Protein AF-A0A9N8ET32-F1 (afdb_monomer_lite)

InterPro domains:
  IPR002048 EF-hand domain [PS50222] (176-199)

Radius of gyration: 25.6 Å; chains: 1; bounding box: 74×31×72 Å

Secondary structure (DSSP, 8-state):
--------HHHHHHHHHHHHHHHHHHHHHHHHHHHHHHH--HHHHHHHHHHHHHHHHHHHHHHHH-GGG-SHHHHHHHHHHHHHHHHHHHHHGGGG---TTSHHHHHHHHHHHH-GGGGSHHHHHHHHHHHHHHHHTT--HHHHHHHHHHHHHHHHHHHHHHHHHHHHHHHHHHTT-HHHHHHHHHHH-SS-SS-----

pLDDT: mean 86.05, std 13.1, range [40.78, 98.38]

Organism: NCBI:txid568900

Structure (mmCIF, N/CA/C/O backbone):
data_AF-A0A9N8ET32-F1
#
_entry.id   AF-A0A9N8ET32-F1
#
loop_
_atom_site.group_PDB
_atom_site.id
_atom_site.type_symbol
_atom_site.label_atom_id
_atom_site.label_alt_id
_atom_site.label_comp_id
_atom_site.label_asym_id
_atom_site.label_entity_id
_atom_site.label_seq_id
_atom_site.pdbx_PDB_ins_code
_atom_site.Cartn_x
_atom_site.Cartn_y
_atom_site.Cartn_z
_atom_site.occupancy
_atom_site.B_iso_or_equiv
_atom_site.auth_seq_id
_atom_site.auth_comp_id
_atom_site.auth_asym_id
_atom_site.auth_atom_id
_atom_site.pdbx_PDB_model_num
ATOM 1 N N . MET A 1 1 ? -54.075 4.769 42.486 1.00 40.78 1 MET A N 1
ATOM 2 C CA . MET A 1 1 ? -53.055 5.601 43.158 1.00 40.78 1 MET A CA 1
ATOM 3 C C . MET A 1 1 ? -51.689 5.101 42.716 1.00 40.78 1 MET A C 1
ATOM 5 O O . MET A 1 1 ? -51.340 3.986 43.070 1.00 40.78 1 MET A O 1
ATOM 9 N N . ARG A 1 2 ? -50.977 5.849 41.862 1.00 42.28 2 ARG A N 1
ATOM 10 C CA . ARG A 1 2 ? -49.568 5.567 41.543 1.00 42.28 2 ARG A CA 1
ATOM 11 C C . ARG A 1 2 ? -48.733 6.177 42.661 1.00 42.28 2 ARG A C 1
ATOM 13 O O . ARG A 1 2 ? -48.799 7.385 42.863 1.00 42.28 2 ARG A O 1
ATOM 20 N N . VAL A 1 3 ? -48.020 5.335 43.395 1.00 46.31 3 VAL A N 1
ATOM 21 C CA . VAL A 1 3 ? -47.009 5.766 44.358 1.00 46.31 3 VAL A CA 1
ATOM 22 C C . VAL A 1 3 ? -45.859 6.347 43.532 1.00 46.31 3 VAL A C 1
ATOM 24 O O . VAL A 1 3 ? -45.274 5.636 42.721 1.00 46.31 3 VAL A O 1
ATOM 27 N N . MET A 1 4 ? -45.623 7.658 43.638 1.00 46.41 4 MET A N 1
ATOM 28 C CA . MET A 1 4 ? -44.404 8.283 43.119 1.00 46.41 4 MET A CA 1
ATOM 29 C C . MET A 1 4 ? -43.265 7.851 44.034 1.00 46.41 4 MET A C 1
ATOM 31 O O . MET A 1 4 ? -43.160 8.319 45.165 1.00 46.41 4 MET A O 1
ATOM 35 N N . GLU A 1 5 ? -42.464 6.913 43.553 1.00 59.25 5 GLU A N 1
ATOM 36 C CA . GLU A 1 5 ? -41.228 6.491 44.193 1.00 59.25 5 GLU A CA 1
ATOM 37 C C . GLU A 1 5 ? -40.206 7.619 44.001 1.00 59.25 5 GLU A C 1
ATOM 39 O O . GLU A 1 5 ? -39.825 7.960 42.881 1.00 59.25 5 GLU A O 1
ATOM 44 N N . ILE A 1 6 ? -39.871 8.300 45.098 1.00 50.97 6 ILE A N 1
ATOM 45 C CA . ILE A 1 6 ? -38.897 9.391 45.114 1.00 50.97 6 ILE A CA 1
ATOM 46 C C . ILE A 1 6 ? -37.520 8.730 45.082 1.00 50.97 6 ILE A C 1
ATOM 48 O O . ILE A 1 6 ? -36.952 8.421 46.127 1.00 50.97 6 ILE A O 1
ATOM 52 N N . THR A 1 7 ? -37.006 8.479 43.880 1.00 56.06 7 THR A N 1
ATOM 53 C CA . THR A 1 7 ? -35.611 8.079 43.674 1.00 56.06 7 THR A CA 1
ATOM 54 C C . THR A 1 7 ? -34.704 9.153 44.257 1.00 56.06 7 THR A C 1
ATOM 56 O O . THR A 1 7 ? -34.866 10.347 43.973 1.00 56.06 7 THR A O 1
ATOM 59 N N . SER A 1 8 ? -33.780 8.741 45.117 1.00 55.12 8 SER A N 1
ATOM 60 C CA . SER A 1 8 ? -32.914 9.668 45.828 1.00 55.12 8 SER A CA 1
ATOM 61 C C . SER A 1 8 ? -31.965 10.367 44.836 1.00 55.12 8 SER A C 1
ATOM 63 O O . SER A 1 8 ? -31.463 9.739 43.903 1.00 55.12 8 SER A O 1
ATOM 65 N N . PRO A 1 9 ? -31.665 11.667 45.002 1.00 58.41 9 PRO A N 1
ATOM 66 C CA . PRO A 1 9 ? -30.796 12.406 44.077 1.00 58.41 9 PRO A CA 1
ATOM 67 C C . PRO A 1 9 ? -29.354 11.865 44.016 1.00 58.41 9 PRO A C 1
ATOM 69 O O . PRO A 1 9 ? -28.596 12.253 43.133 1.00 58.41 9 PRO A O 1
ATOM 72 N N . VAL A 1 10 ? -28.968 10.975 44.937 1.00 59.22 10 VAL A N 1
ATOM 73 C CA . VAL A 1 10 ? -27.644 10.341 44.981 1.00 59.22 10 VAL A CA 1
ATOM 74 C C . VAL A 1 10 ? -27.526 9.212 43.949 1.00 59.22 10 VAL A C 1
ATOM 76 O O . VAL A 1 10 ? -26.485 9.099 43.304 1.00 59.22 10 VAL A O 1
ATOM 79 N N . GLU A 1 11 ? -28.588 8.435 43.725 1.00 55.88 11 GLU A N 1
ATOM 80 C CA . GLU A 1 11 ? -28.601 7.349 42.727 1.00 55.88 11 GLU A CA 1
ATOM 81 C C . GLU A 1 11 ? -28.527 7.893 41.295 1.00 55.88 11 GLU A C 1
ATOM 83 O O . GLU A 1 11 ? -27.730 7.414 40.491 1.00 55.88 11 GLU A O 1
ATOM 88 N N . VAL A 1 12 ? -29.243 8.988 41.013 1.00 57.34 12 VAL A N 1
ATOM 89 C CA . VAL A 1 12 ? -29.240 9.641 39.689 1.00 57.34 12 VAL A CA 1
ATOM 90 C C . VAL A 1 12 ? -27.836 10.136 39.298 1.00 57.34 12 VAL A C 1
ATOM 92 O O . VAL A 1 12 ? -27.444 10.098 38.131 1.00 57.34 12 VAL A O 1
ATOM 95 N N . VAL A 1 13 ? -27.038 10.588 40.273 1.00 59.03 13 VAL A N 1
ATOM 96 C CA . VAL A 1 13 ? -25.663 11.062 40.033 1.00 59.03 13 VAL A CA 1
ATOM 97 C C . VAL A 1 13 ? -24.688 9.891 39.848 1.00 59.03 13 VAL A C 1
ATOM 99 O O . VAL A 1 13 ? -23.749 9.997 39.054 1.00 59.03 13 VAL A O 1
ATOM 102 N N . ALA A 1 14 ? -24.908 8.766 40.532 1.00 57.00 14 ALA A N 1
ATOM 103 C CA . ALA A 1 14 ? -24.079 7.571 40.394 1.00 57.00 14 ALA A CA 1
ATOM 104 C C . ALA A 1 14 ? -24.250 6.900 39.015 1.00 57.00 14 ALA A C 1
ATOM 106 O O . ALA A 1 14 ? -23.247 6.616 38.354 1.00 57.00 14 ALA A O 1
ATOM 107 N N . GLU A 1 15 ? -25.485 6.747 38.524 1.00 53.38 15 GLU A N 1
ATOM 108 C CA . GLU A 1 15 ? -25.769 6.207 37.180 1.00 53.38 15 GLU A CA 1
ATOM 109 C C . GLU A 1 15 ? -25.207 7.094 36.052 1.00 53.38 15 GLU A C 1
ATOM 111 O O . GLU A 1 15 ? -24.633 6.605 35.070 1.00 53.38 15 GLU A O 1
ATOM 116 N N . SER A 1 16 ? -25.287 8.420 36.209 1.00 55.19 16 SER A N 1
ATOM 117 C CA . SER A 1 16 ? -24.681 9.399 35.291 1.00 55.19 16 SER A CA 1
ATOM 118 C C . SER A 1 16 ? -23.152 9.237 35.181 1.00 55.19 16 SER A C 1
ATOM 120 O O . SER A 1 16 ? -22.558 9.354 34.103 1.00 55.19 16 SER A O 1
ATOM 122 N N . ASN A 1 17 ? -22.479 8.937 36.293 1.00 56.00 17 ASN A N 1
ATOM 123 C CA . ASN A 1 17 ? -21.022 8.783 36.317 1.00 56.00 17 ASN A CA 1
ATOM 124 C C . ASN A 1 17 ? -20.559 7.414 35.783 1.00 56.00 17 ASN A C 1
ATOM 126 O O . ASN A 1 17 ? -19.534 7.332 35.103 1.00 56.00 17 ASN A O 1
ATOM 130 N N . ALA A 1 18 ? -21.316 6.343 36.031 1.00 57.03 18 ALA A N 1
ATOM 131 C CA . ALA A 1 18 ? -20.997 5.009 35.518 1.00 57.03 18 ALA A CA 1
ATOM 132 C C . ALA A 1 18 ? -21.178 4.911 33.992 1.00 57.03 18 ALA A C 1
ATOM 134 O O . ALA A 1 18 ? -20.312 4.390 33.283 1.00 57.03 18 ALA A O 1
ATOM 135 N N . SER A 1 19 ? -22.264 5.484 33.467 1.00 60.25 19 SER A N 1
ATOM 136 C CA . SER A 1 19 ? -22.523 5.533 32.026 1.00 60.25 19 SER A CA 1
ATOM 137 C C . SER A 1 19 ? -21.443 6.333 31.285 1.00 60.25 19 SER A C 1
ATOM 139 O O . SER A 1 19 ? -20.866 5.837 30.315 1.00 60.25 19 SER A O 1
ATOM 141 N N . SER A 1 20 ? -21.078 7.523 31.773 1.00 66.06 20 SER A N 1
ATOM 142 C CA . SER A 1 20 ? -20.025 8.354 31.160 1.00 66.06 20 SER A CA 1
ATOM 143 C C . SER A 1 20 ? -18.637 7.687 31.136 1.00 66.06 20 SER A C 1
ATOM 145 O O . SER A 1 20 ? -17.910 7.823 30.148 1.00 66.06 20 SER A O 1
ATOM 147 N N . SER A 1 21 ? -18.298 6.900 32.163 1.00 70.75 21 SER A N 1
ATOM 148 C CA . SER A 1 21 ? -17.090 6.061 32.222 1.00 70.75 21 SER A CA 1
ATOM 149 C C . SER A 1 21 ? -17.060 4.993 31.115 1.00 70.75 21 SER A C 1
ATOM 151 O O . SER A 1 21 ? -16.092 4.913 30.348 1.00 70.75 21 SER A O 1
ATOM 153 N N . LEU A 1 22 ? -18.144 4.220 30.962 1.00 67.69 22 LEU A N 1
ATOM 154 C CA . LEU A 1 22 ? -18.250 3.178 29.935 1.00 67.69 22 LEU A CA 1
ATOM 155 C C . LEU A 1 22 ? -18.193 3.769 28.522 1.00 67.69 22 LEU A C 1
ATOM 157 O O . LEU A 1 22 ? -17.437 3.275 27.680 1.00 67.69 22 LEU A O 1
ATOM 161 N N . TYR A 1 23 ? -18.902 4.875 28.270 1.00 71.06 23 TYR A N 1
ATOM 162 C CA . TYR A 1 23 ? -18.817 5.594 26.994 1.00 71.06 23 TYR A CA 1
ATOM 163 C C . TYR A 1 23 ? -17.382 6.032 26.667 1.00 71.06 23 TYR A C 1
ATOM 165 O O . TYR A 1 23 ? -16.968 5.963 25.507 1.00 71.06 23 TYR A O 1
ATOM 173 N N . GLY A 1 24 ? -16.596 6.437 27.670 1.00 75.75 24 GLY A N 1
ATOM 174 C CA . GLY A 1 24 ? -15.182 6.777 27.508 1.00 75.75 24 GLY A CA 1
ATOM 175 C C . GLY A 1 24 ? -14.327 5.592 27.045 1.00 75.75 24 GLY A C 1
ATOM 176 O O . GLY A 1 24 ? -13.589 5.708 26.060 1.00 75.75 24 GLY A O 1
ATOM 177 N N . VAL A 1 25 ? -14.462 4.435 27.702 1.00 77.19 25 VAL A N 1
ATOM 178 C CA . VAL A 1 25 ? -13.705 3.212 27.370 1.00 77.19 25 VAL A CA 1
ATOM 179 C C . VAL A 1 25 ? -14.074 2.692 25.976 1.00 77.19 25 VAL A C 1
ATOM 181 O O . VAL A 1 25 ? -13.187 2.423 25.158 1.00 77.19 25 VAL A O 1
ATOM 184 N N . PHE A 1 26 ? -15.370 2.625 25.651 1.00 75.88 26 PHE A N 1
ATOM 185 C CA . PHE A 1 26 ? -15.835 2.194 24.329 1.00 75.88 26 PHE A CA 1
ATOM 186 C C . PHE A 1 26 ? -15.381 3.139 23.212 1.00 75.88 26 PHE A C 1
ATOM 188 O O . PHE A 1 26 ? -14.907 2.671 22.172 1.00 75.88 26 PHE A O 1
ATOM 195 N N . ASN A 1 27 ? -15.437 4.457 23.430 1.00 78.19 27 ASN A N 1
ATOM 196 C CA . ASN A 1 27 ? -14.919 5.434 22.471 1.00 78.19 27 ASN A CA 1
ATOM 197 C C . ASN A 1 27 ? -13.410 5.282 22.248 1.00 78.19 27 ASN A C 1
ATOM 199 O O . ASN A 1 27 ? -12.950 5.382 21.107 1.00 78.19 27 ASN A O 1
ATOM 203 N N . GLY A 1 28 ? -12.643 4.971 23.296 1.00 81.94 28 GLY A N 1
ATOM 204 C CA . GLY A 1 28 ? -11.216 4.669 23.182 1.00 81.94 28 GLY A CA 1
ATOM 205 C C . GLY A 1 28 ? -10.947 3.465 22.275 1.00 81.94 28 GLY A C 1
ATOM 206 O O . GLY A 1 28 ? -10.151 3.551 21.333 1.00 81.94 28 GLY A O 1
ATOM 207 N N . HIS A 1 29 ? -11.662 2.358 22.493 1.00 81.12 29 HIS A N 1
ATOM 208 C CA . HIS A 1 29 ? -11.541 1.170 21.647 1.00 81.12 29 HIS A CA 1
ATOM 209 C C . HIS A 1 29 ? -11.981 1.441 20.204 1.00 81.12 29 HIS A C 1
ATOM 211 O O . HIS A 1 29 ? -11.251 1.092 19.276 1.00 81.12 29 HIS A O 1
ATOM 217 N N . LEU A 1 30 ? -13.114 2.114 19.985 1.00 80.38 30 LEU A N 1
ATOM 218 C CA . LEU A 1 30 ? -13.594 2.485 18.647 1.00 80.38 30 LEU A CA 1
ATOM 219 C C . LEU A 1 30 ? -12.573 3.321 17.877 1.00 80.38 30 LEU A C 1
ATOM 221 O O . LEU A 1 30 ? -12.336 3.063 16.694 1.00 80.38 30 LEU A O 1
ATOM 225 N N . MET A 1 31 ? -11.947 4.295 18.540 1.00 83.94 31 MET A N 1
ATOM 226 C CA . MET A 1 31 ? -10.901 5.112 17.929 1.00 83.94 31 MET A CA 1
ATOM 227 C C . MET A 1 31 ? -9.679 4.274 17.560 1.00 83.94 31 MET A C 1
ATOM 229 O O . MET A 1 31 ? -9.145 4.457 16.467 1.00 83.94 31 MET A O 1
ATOM 233 N N . LYS A 1 32 ? -9.283 3.307 18.398 1.00 84.81 32 LYS A N 1
ATOM 234 C CA . LYS A 1 32 ? -8.198 2.366 18.081 1.00 84.81 32 LYS A CA 1
ATOM 235 C C . LYS A 1 32 ? -8.520 1.516 16.848 1.00 84.81 32 LYS A C 1
ATOM 237 O O . LYS A 1 32 ? -7.718 1.486 15.920 1.00 84.81 32 LYS A O 1
ATOM 242 N N . TRP A 1 33 ? -9.691 0.879 16.793 1.00 82.62 33 TRP A N 1
ATOM 243 C CA . TRP A 1 33 ? -10.092 0.040 15.652 1.00 82.62 33 TRP A CA 1
ATOM 244 C C . TRP A 1 33 ? -10.239 0.848 14.362 1.00 82.62 33 TRP A C 1
ATOM 246 O O . TRP A 1 33 ? -9.827 0.403 13.290 1.00 82.62 33 TRP A O 1
ATOM 256 N N . ARG A 1 34 ? -10.786 2.065 14.457 1.00 87.31 34 ARG A N 1
ATOM 257 C CA . ARG A 1 34 ? -10.864 2.997 13.330 1.00 87.31 34 ARG A CA 1
ATOM 258 C C . ARG A 1 34 ? -9.475 3.382 12.837 1.00 87.31 34 ARG A C 1
ATOM 260 O O . ARG A 1 34 ? -9.223 3.345 11.636 1.00 87.31 34 ARG A O 1
ATOM 267 N N . PHE A 1 35 ? -8.582 3.742 13.755 1.00 86.94 35 PHE A N 1
ATOM 268 C CA . PHE A 1 35 ? -7.200 4.075 13.437 1.00 86.94 35 PHE A CA 1
ATOM 269 C C . PHE A 1 35 ? -6.489 2.892 12.774 1.00 86.94 35 PHE A C 1
ATOM 271 O O . PHE A 1 35 ? -5.826 3.066 11.759 1.00 86.94 35 PHE A O 1
ATOM 278 N N . GLU A 1 36 ? -6.686 1.678 13.279 1.00 85.56 36 GLU A N 1
ATOM 279 C CA . GLU A 1 36 ? -6.086 0.464 12.729 1.00 85.56 36 GLU A CA 1
ATOM 280 C C . GLU A 1 36 ? -6.638 0.107 11.337 1.00 85.56 36 GLU A C 1
ATOM 282 O O . GLU A 1 36 ? -5.873 -0.278 10.455 1.00 85.56 36 GLU A O 1
ATOM 287 N N . ALA A 1 37 ? -7.933 0.315 11.085 1.00 87.94 37 ALA A N 1
ATOM 288 C CA . ALA A 1 37 ? -8.540 0.110 9.767 1.00 87.94 37 ALA A CA 1
ATOM 289 C C . ALA A 1 37 ? -8.129 1.178 8.728 1.00 87.94 37 ALA A C 1
ATOM 291 O O . ALA A 1 37 ? -8.015 0.886 7.531 1.00 87.94 37 ALA A O 1
ATOM 292 N N . GLU A 1 38 ? -7.922 2.424 9.162 1.00 90.38 38 GLU A N 1
ATOM 293 C CA . GLU A 1 38 ? -7.520 3.535 8.292 1.00 90.38 38 GLU A CA 1
ATOM 294 C C . GLU A 1 38 ? -6.006 3.533 8.039 1.00 90.38 38 GLU A C 1
ATOM 296 O O . GLU A 1 38 ? -5.549 3.515 6.893 1.00 90.38 38 GLU A O 1
ATOM 301 N N . GLU A 1 39 ? -5.198 3.506 9.096 1.00 87.25 39 GLU A N 1
ATOM 302 C CA . GLU A 1 39 ? -3.746 3.628 9.001 1.00 87.25 39 GLU A CA 1
ATOM 303 C C . GLU A 1 39 ? -3.030 2.301 8.814 1.00 87.25 39 GLU A C 1
ATOM 305 O O . GLU A 1 39 ? -2.063 2.261 8.050 1.00 87.25 39 GLU A O 1
ATOM 310 N N . GLY A 1 40 ? -3.518 1.228 9.431 1.00 88.94 40 GLY A N 1
ATOM 311 C CA . GLY A 1 40 ? -2.845 -0.066 9.444 1.00 88.94 40 GLY A CA 1
ATOM 312 C C . GLY A 1 40 ? -1.632 -0.092 10.364 1.00 88.94 40 GLY A C 1
ATOM 313 O O . GLY A 1 40 ? -0.997 0.929 10.646 1.00 88.94 40 GLY A O 1
ATOM 314 N N . GLY A 1 41 ? -1.296 -1.295 10.823 1.00 91.12 41 GLY A N 1
ATOM 315 C CA . GLY A 1 41 ? -0.122 -1.516 11.656 1.00 91.12 41 GLY A CA 1
ATOM 316 C C . GLY A 1 41 ? 1.196 -1.238 10.914 1.00 91.12 41 GLY A C 1
ATOM 317 O O . GLY A 1 41 ? 1.264 -1.348 9.683 1.00 91.12 41 GLY A O 1
ATOM 318 N N . PRO A 1 42 ? 2.281 -0.929 11.646 1.00 91.38 42 PRO A N 1
ATOM 319 C CA . PRO A 1 42 ? 3.608 -0.713 11.062 1.00 91.38 42 PRO A CA 1
ATOM 320 C C . PRO A 1 42 ? 4.111 -1.928 10.265 1.00 91.38 42 PRO A C 1
ATOM 322 O O . PRO A 1 42 ? 4.820 -1.751 9.278 1.00 91.38 42 PRO A O 1
ATOM 325 N N . PHE A 1 43 ? 3.669 -3.137 10.629 1.00 92.62 43 PHE A N 1
ATOM 326 C CA . PHE A 1 43 ? 3.994 -4.394 9.948 1.00 92.62 43 PHE A CA 1
ATOM 327 C C . PHE A 1 43 ? 3.585 -4.447 8.475 1.00 92.62 43 PHE A C 1
ATOM 329 O O . PHE A 1 43 ? 4.213 -5.162 7.710 1.00 92.62 43 PHE A O 1
ATOM 336 N N . ILE A 1 44 ? 2.561 -3.702 8.059 1.00 94.00 44 ILE A N 1
ATOM 337 C CA . ILE A 1 44 ? 2.157 -3.635 6.645 1.00 94.00 44 ILE A CA 1
ATOM 338 C C . ILE A 1 44 ? 2.864 -2.462 5.961 1.00 94.00 44 ILE A C 1
ATOM 340 O O . ILE A 1 44 ? 3.355 -2.569 4.840 1.00 94.00 44 ILE A O 1
ATOM 344 N N . ARG A 1 45 ? 2.942 -1.330 6.663 1.00 93.88 45 ARG A N 1
ATOM 345 C CA . ARG A 1 45 ? 3.390 -0.050 6.107 1.00 93.88 45 ARG A CA 1
ATOM 346 C C . ARG A 1 45 ? 4.885 -0.010 5.817 1.00 93.88 45 ARG A C 1
ATOM 348 O O . ARG A 1 45 ? 5.288 0.488 4.771 1.00 93.88 45 ARG A O 1
ATOM 355 N N . VAL A 1 46 ? 5.704 -0.519 6.739 1.00 95.25 46 VAL A N 1
ATOM 356 C CA . VAL A 1 46 ? 7.165 -0.508 6.592 1.00 95.25 46 VAL A CA 1
ATOM 357 C C . VAL A 1 46 ? 7.589 -1.390 5.408 1.00 95.25 46 VAL A C 1
ATOM 359 O O . VAL A 1 46 ? 8.269 -0.875 4.518 1.00 95.25 46 VAL A O 1
ATOM 362 N N . PRO A 1 47 ? 7.124 -2.652 5.288 1.00 97.00 47 PRO A N 1
ATOM 363 C CA . PRO A 1 47 ? 7.373 -3.459 4.094 1.00 97.00 47 PRO A CA 1
ATOM 364 C C . PRO A 1 47 ? 6.832 -2.833 2.809 1.00 97.00 47 PRO A C 1
ATOM 366 O O . PRO A 1 47 ? 7.538 -2.835 1.807 1.00 97.00 47 PRO A O 1
ATOM 369 N N . ALA A 1 48 ? 5.629 -2.247 2.825 1.00 97.00 48 ALA A N 1
ATOM 370 C CA . ALA A 1 48 ? 5.061 -1.599 1.641 1.00 97.00 48 ALA A CA 1
ATOM 371 C C . ALA A 1 48 ? 5.920 -0.422 1.155 1.00 97.00 48 ALA A C 1
ATOM 373 O O . ALA A 1 48 ? 6.112 -0.244 -0.046 1.00 97.00 48 ALA A O 1
ATOM 374 N N . PHE A 1 49 ? 6.486 0.361 2.076 1.00 96.69 49 PHE A N 1
ATOM 375 C CA . PHE A 1 49 ? 7.396 1.446 1.726 1.00 96.69 49 PHE A CA 1
ATOM 376 C C . PHE A 1 49 ? 8.700 0.940 1.104 1.00 96.69 49 PHE A C 1
ATOM 378 O O . PHE A 1 49 ? 9.143 1.473 0.082 1.00 96.69 49 PHE A O 1
ATOM 385 N N . PHE A 1 50 ? 9.314 -0.089 1.694 1.00 97.38 50 PHE A N 1
ATOM 386 C CA . PHE A 1 50 ? 10.520 -0.694 1.128 1.00 97.38 50 PHE A CA 1
ATOM 387 C C . PHE A 1 50 ? 10.239 -1.351 -0.224 1.00 97.38 50 PHE A C 1
ATOM 389 O O . PHE A 1 50 ? 11.024 -1.168 -1.149 1.00 97.38 50 PHE A O 1
ATOM 396 N N . GLY A 1 51 ? 9.095 -2.020 -0.376 1.00 97.56 51 GLY A N 1
ATOM 397 C CA . GLY A 1 51 ? 8.649 -2.593 -1.645 1.00 97.56 51 GLY A CA 1
ATOM 398 C C . GLY A 1 51 ? 8.470 -1.529 -2.725 1.00 97.56 51 GLY A C 1
ATOM 399 O O . GLY A 1 51 ? 9.017 -1.660 -3.814 1.00 97.56 51 GLY A O 1
ATOM 400 N N . ALA A 1 52 ? 7.801 -0.419 -2.408 1.00 97.81 52 ALA A N 1
ATOM 401 C CA . ALA A 1 52 ? 7.644 0.695 -3.341 1.00 97.81 52 ALA A CA 1
ATOM 402 C C . ALA A 1 52 ? 8.987 1.356 -3.702 1.00 97.81 52 ALA A C 1
ATOM 404 O O . ALA A 1 52 ? 9.215 1.706 -4.858 1.00 97.81 52 ALA A O 1
ATOM 405 N N . THR A 1 53 ? 9.903 1.485 -2.737 1.00 97.56 53 THR A N 1
ATOM 406 C CA . THR A 1 53 ? 11.258 2.006 -2.983 1.00 97.56 53 THR A CA 1
ATOM 407 C C . THR A 1 53 ? 12.053 1.067 -3.892 1.00 97.56 53 THR A C 1
ATOM 409 O O . THR A 1 53 ? 12.670 1.529 -4.848 1.00 97.56 53 THR A O 1
ATOM 412 N N . ALA A 1 54 ? 11.986 -0.246 -3.651 1.00 97.88 54 ALA A N 1
ATOM 413 C CA . ALA A 1 54 ? 12.609 -1.263 -4.495 1.00 97.88 54 ALA A CA 1
ATOM 414 C C . ALA A 1 54 ? 12.028 -1.269 -5.918 1.00 97.88 54 ALA A C 1
ATOM 416 O O . ALA A 1 54 ? 12.763 -1.434 -6.889 1.00 97.88 54 ALA A O 1
ATOM 417 N N . LEU A 1 55 ? 10.722 -1.040 -6.075 1.00 97.75 55 LEU A N 1
ATOM 418 C CA . LEU A 1 55 ? 10.107 -0.897 -7.394 1.00 97.75 55 LEU A CA 1
ATOM 419 C C . LEU A 1 55 ? 10.638 0.325 -8.142 1.00 97.75 55 LEU A C 1
ATOM 421 O O . LEU A 1 55 ? 10.987 0.199 -9.312 1.00 97.75 55 LEU A O 1
ATOM 425 N N . VAL A 1 56 ? 10.763 1.480 -7.480 1.00 98.12 56 VAL A N 1
ATOM 426 C CA . VAL A 1 56 ? 11.350 2.688 -8.088 1.00 98.12 56 VAL A CA 1
ATOM 427 C C . VAL A 1 56 ? 12.794 2.436 -8.524 1.00 98.12 56 VAL A C 1
ATOM 429 O O . VAL A 1 56 ? 13.159 2.773 -9.650 1.00 98.12 56 VAL A O 1
ATOM 432 N N . THR A 1 57 ? 13.624 1.828 -7.673 1.00 97.56 57 THR A N 1
ATOM 433 C CA . THR A 1 57 ? 15.037 1.587 -8.006 1.00 97.56 57 THR A CA 1
ATOM 434 C C . THR A 1 57 ? 15.197 0.565 -9.128 1.00 97.56 57 THR A C 1
ATOM 436 O O . THR A 1 57 ? 15.964 0.808 -10.057 1.00 97.56 57 THR A O 1
ATOM 439 N N . THR A 1 58 ? 14.446 -0.538 -9.096 1.00 96.69 58 THR A N 1
ATOM 440 C CA . THR A 1 58 ? 14.498 -1.574 -10.141 1.00 96.69 58 THR A CA 1
ATOM 441 C C . THR A 1 58 ? 13.940 -1.087 -11.475 1.00 96.69 58 THR A C 1
ATOM 443 O O . THR A 1 58 ? 14.548 -1.367 -12.502 1.00 96.69 58 THR A O 1
ATOM 446 N N . THR A 1 59 ? 12.852 -0.305 -11.496 1.00 96.19 59 THR A N 1
ATOM 447 C CA . THR A 1 59 ? 12.358 0.307 -12.749 1.00 96.19 59 THR A CA 1
ATOM 448 C C . THR A 1 59 ? 13.317 1.352 -13.305 1.00 96.19 59 THR A C 1
ATOM 450 O O . THR A 1 59 ? 13.530 1.394 -14.513 1.00 96.19 59 THR A O 1
ATOM 453 N N . THR A 1 60 ? 13.950 2.155 -12.447 1.00 96.31 60 THR A N 1
ATOM 454 C CA . THR A 1 60 ? 14.982 3.111 -12.885 1.00 96.31 60 THR A CA 1
ATOM 455 C C . THR A 1 60 ? 16.182 2.382 -13.486 1.00 96.31 60 THR A C 1
ATOM 457 O O . THR A 1 60 ? 16.660 2.755 -14.553 1.00 96.31 60 THR A O 1
ATOM 460 N N . TYR A 1 61 ? 16.644 1.317 -12.826 1.00 95.12 61 TYR A N 1
ATOM 461 C CA . TYR A 1 61 ? 17.737 0.489 -13.327 1.00 95.12 61 TYR A CA 1
ATOM 462 C C . TYR A 1 61 ? 17.395 -0.129 -14.688 1.00 95.12 61 TYR A C 1
ATOM 464 O O . TYR A 1 61 ? 18.183 -0.021 -15.622 1.00 95.12 61 TYR A O 1
ATOM 472 N N . ALA A 1 62 ? 16.202 -0.714 -14.808 1.00 93.56 62 ALA A N 1
ATOM 473 C CA . ALA A 1 62 ? 15.716 -1.333 -16.033 1.00 93.56 62 ALA A CA 1
ATOM 474 C C . ALA A 1 62 ? 15.704 -0.340 -17.209 1.00 93.56 62 ALA A C 1
ATOM 476 O O . ALA A 1 62 ? 16.265 -0.637 -18.258 1.00 93.56 62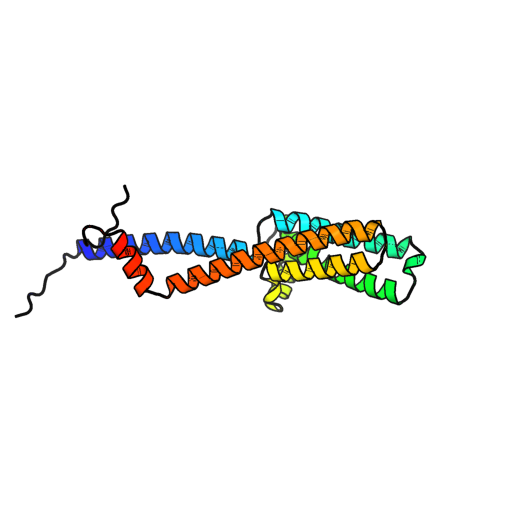 ALA A O 1
ATOM 477 N N . LEU A 1 63 ? 15.167 0.869 -17.003 1.00 93.94 63 LEU A N 1
ATOM 478 C CA . LEU A 1 63 ? 15.105 1.911 -18.035 1.00 93.94 63 LEU A CA 1
ATOM 479 C C . LEU A 1 63 ? 16.485 2.401 -18.504 1.00 93.94 63 LEU A C 1
ATOM 481 O O . LEU A 1 63 ? 16.652 2.718 -19.682 1.00 93.94 63 LEU A O 1
ATOM 485 N N . ILE A 1 64 ? 17.461 2.497 -17.594 1.00 95.75 64 ILE A N 1
ATOM 486 C CA . ILE A 1 64 ? 18.790 3.050 -17.901 1.00 95.75 64 ILE A CA 1
ATOM 487 C C . ILE A 1 64 ? 19.715 1.992 -18.507 1.00 95.75 64 ILE A C 1
ATOM 489 O O . ILE A 1 64 ? 20.440 2.288 -19.454 1.00 95.75 64 ILE A O 1
ATOM 493 N N . PHE A 1 65 ? 19.730 0.785 -17.939 1.00 94.25 65 PHE A N 1
ATOM 494 C CA . PHE A 1 65 ? 20.786 -0.194 -18.197 1.00 94.25 65 PHE A CA 1
ATOM 495 C C . PHE A 1 65 ? 20.348 -1.390 -19.040 1.00 94.25 65 PHE A C 1
ATOM 497 O O . PHE A 1 65 ? 21.217 -2.056 -19.598 1.00 94.25 65 PHE A O 1
ATOM 504 N N . ASP A 1 66 ? 19.048 -1.682 -19.149 1.00 92.44 66 ASP A N 1
ATOM 505 C CA . ASP A 1 66 ? 18.577 -2.844 -19.902 1.00 92.44 66 ASP A CA 1
ATOM 506 C C . ASP A 1 66 ? 18.016 -2.436 -21.275 1.00 92.44 66 ASP A C 1
ATOM 508 O O . ASP A 1 66 ? 16.896 -1.916 -21.355 1.00 92.44 66 ASP A O 1
ATOM 512 N N . PRO A 1 67 ? 18.737 -2.701 -22.380 1.00 92.31 67 PRO A N 1
ATOM 513 C CA . PRO A 1 67 ? 18.282 -2.342 -23.721 1.00 92.31 67 PRO A CA 1
ATOM 514 C C . PRO A 1 67 ? 17.000 -3.081 -24.135 1.00 92.31 67 PRO A C 1
ATOM 516 O O . PRO A 1 67 ? 16.261 -2.586 -24.985 1.00 92.31 67 PRO A O 1
ATOM 519 N N . ASN A 1 68 ? 16.672 -4.225 -23.519 1.00 88.06 68 ASN A N 1
ATOM 520 C CA . ASN A 1 68 ? 15.440 -4.961 -23.824 1.00 88.06 68 ASN A CA 1
ATOM 521 C C . ASN A 1 68 ? 14.180 -4.211 -23.366 1.00 88.06 68 ASN A C 1
ATOM 523 O O . ASN A 1 68 ? 13.072 -4.499 -23.823 1.00 88.06 68 ASN A O 1
ATOM 527 N N . THR A 1 69 ? 14.328 -3.223 -22.481 1.00 90.31 69 THR A N 1
ATOM 528 C CA . THR A 1 69 ? 13.208 -2.406 -21.999 1.00 90.31 69 THR A CA 1
ATOM 529 C C . THR A 1 69 ? 12.835 -1.263 -22.928 1.00 90.31 69 THR A C 1
ATOM 531 O O . THR A 1 69 ? 11.803 -0.630 -22.719 1.00 90.31 69 THR A O 1
ATOM 534 N N . TRP A 1 70 ? 13.607 -1.024 -23.989 1.00 92.75 70 TRP A N 1
ATOM 535 C CA . TRP A 1 70 ? 13.413 0.103 -24.904 1.00 92.75 70 TRP A CA 1
ATOM 536 C C . TRP A 1 70 ? 12.331 -0.154 -25.962 1.00 92.75 70 TRP A C 1
ATOM 538 O O . TRP A 1 70 ? 12.306 0.463 -27.026 1.00 92.75 70 TRP A O 1
ATOM 548 N N . THR A 1 71 ? 11.395 -1.054 -25.670 1.00 95.50 71 THR A N 1
ATOM 549 C CA . THR A 1 71 ? 10.159 -1.175 -26.442 1.00 95.50 71 THR A CA 1
ATOM 550 C C . THR A 1 71 ? 9.139 -0.159 -25.930 1.00 95.50 71 THR A C 1
ATOM 552 O O . THR A 1 71 ? 9.074 0.134 -24.735 1.00 95.50 71 THR A O 1
ATOM 555 N N . ILE A 1 72 ? 8.299 0.369 -26.825 1.00 95.62 72 ILE A N 1
ATOM 556 C CA . ILE A 1 72 ? 7.278 1.373 -26.473 1.00 95.62 72 ILE A CA 1
ATOM 557 C C . ILE A 1 72 ? 6.387 0.871 -25.325 1.00 95.62 72 ILE A C 1
ATOM 559 O O . ILE A 1 72 ? 6.108 1.611 -24.383 1.00 95.62 72 ILE A O 1
ATOM 563 N N . LEU A 1 73 ? 5.980 -0.401 -25.373 1.00 94.56 73 LEU A N 1
ATOM 564 C CA . LEU A 1 73 ? 5.135 -1.016 -24.351 1.00 94.56 73 LEU A CA 1
ATOM 565 C C . LEU A 1 73 ? 5.839 -1.092 -22.987 1.00 94.56 73 LEU A C 1
ATOM 567 O O . LEU A 1 73 ? 5.254 -0.690 -21.980 1.00 94.56 73 LEU A O 1
ATOM 571 N N . SER A 1 74 ? 7.094 -1.546 -22.946 1.00 93.69 74 SER A N 1
ATOM 572 C CA . SER A 1 74 ? 7.875 -1.633 -21.705 1.00 93.69 74 SER A CA 1
ATOM 573 C C . SER A 1 74 ? 8.143 -0.259 -21.089 1.00 93.69 74 SER A C 1
ATOM 575 O O . SER A 1 74 ? 8.072 -0.119 -19.866 1.00 93.69 74 SER A O 1
ATOM 577 N N . ILE A 1 75 ? 8.377 0.771 -21.910 1.00 95.12 75 ILE A N 1
ATOM 578 C CA . ILE A 1 75 ? 8.541 2.156 -21.444 1.00 95.12 75 ILE A CA 1
ATOM 579 C C . ILE A 1 75 ? 7.245 2.657 -20.801 1.00 95.12 75 ILE A C 1
ATOM 581 O O . ILE A 1 75 ? 7.270 3.166 -19.681 1.00 95.12 75 ILE A O 1
ATOM 585 N N . VAL A 1 76 ? 6.100 2.476 -21.470 1.00 96.50 76 VAL A N 1
ATOM 586 C CA . VAL A 1 76 ? 4.792 2.894 -20.942 1.00 96.50 76 VAL A CA 1
ATOM 587 C C . VAL A 1 76 ? 4.489 2.187 -19.619 1.00 96.50 76 VAL A C 1
ATOM 589 O O . VAL A 1 76 ? 4.146 2.848 -18.638 1.00 96.50 76 VAL A O 1
ATOM 592 N N . LEU A 1 77 ? 4.675 0.865 -19.554 1.00 95.69 77 LEU A N 1
ATOM 593 C CA . LEU A 1 77 ? 4.498 0.095 -18.319 1.00 95.69 77 LEU A CA 1
ATOM 594 C C . LEU A 1 77 ? 5.421 0.588 -17.200 1.00 95.69 77 LEU 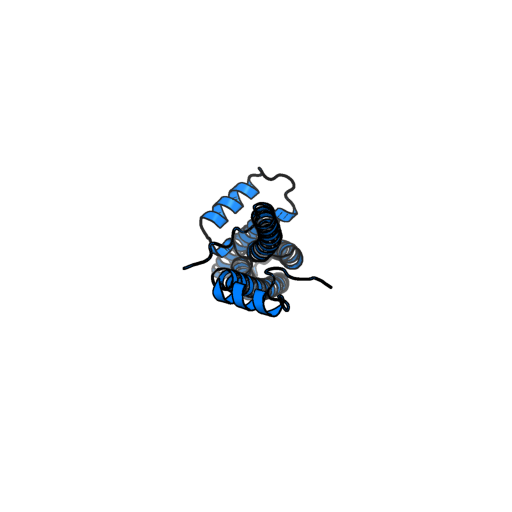A C 1
ATOM 596 O O . LEU A 1 77 ? 4.964 0.789 -16.075 1.00 95.69 77 LEU A O 1
ATOM 600 N N . SER A 1 78 ? 6.694 0.843 -17.507 1.00 95.69 78 SER A N 1
ATOM 601 C CA . SER A 1 78 ? 7.670 1.338 -16.533 1.00 95.69 78 SER A CA 1
ATOM 602 C C . SER A 1 78 ? 7.281 2.707 -15.979 1.00 95.69 78 SER A C 1
ATOM 604 O O . SER A 1 78 ? 7.372 2.911 -14.771 1.00 95.69 78 SER A O 1
ATOM 606 N N . LEU A 1 79 ? 6.769 3.620 -16.812 1.00 96.00 79 LEU A N 1
ATOM 607 C CA . LEU A 1 79 ? 6.267 4.921 -16.357 1.00 96.00 79 LEU A CA 1
ATOM 608 C C . LEU A 1 79 ? 5.057 4.781 -15.423 1.00 96.00 79 LEU A C 1
ATOM 610 O O . LEU A 1 79 ? 4.990 5.471 -14.403 1.00 96.00 79 LEU A O 1
ATOM 614 N N . PHE A 1 80 ? 4.127 3.865 -15.717 1.00 97.12 80 PHE A N 1
ATOM 615 C CA . PHE A 1 80 ? 3.000 3.579 -14.823 1.00 97.12 80 PHE A CA 1
ATOM 616 C C . PHE A 1 80 ? 3.461 2.994 -13.486 1.00 97.12 80 PHE A C 1
ATOM 618 O O . PHE A 1 80 ? 3.028 3.468 -12.433 1.00 97.12 80 PHE A O 1
ATOM 625 N N . ILE A 1 81 ? 4.363 2.008 -13.505 1.00 97.31 81 ILE A N 1
ATOM 626 C CA . ILE A 1 81 ? 4.919 1.412 -12.282 1.00 97.31 81 ILE A CA 1
ATOM 627 C C . ILE A 1 81 ? 5.647 2.478 -11.464 1.00 97.31 81 ILE A C 1
ATOM 629 O O . ILE A 1 81 ? 5.452 2.551 -10.251 1.00 97.31 81 ILE A O 1
ATOM 633 N N . TYR A 1 82 ? 6.431 3.337 -12.114 1.00 96.75 82 TYR A N 1
ATOM 634 C CA . TYR A 1 82 ? 7.153 4.427 -11.469 1.00 96.75 82 TYR A CA 1
ATOM 635 C C . TYR A 1 82 ? 6.193 5.410 -10.784 1.00 96.75 82 TYR A C 1
ATOM 637 O O . TYR A 1 82 ? 6.333 5.688 -9.591 1.00 96.75 82 TYR A O 1
ATOM 645 N N . ALA A 1 83 ? 5.156 5.869 -11.493 1.00 97.19 83 ALA A N 1
ATOM 646 C CA . ALA A 1 83 ? 4.147 6.779 -10.952 1.00 97.19 83 ALA A CA 1
ATOM 647 C C . ALA A 1 83 ? 3.376 6.172 -9.764 1.00 97.19 83 ALA A C 1
ATOM 649 O O . ALA A 1 83 ? 3.206 6.828 -8.733 1.00 97.19 83 ALA A O 1
ATOM 650 N N . ILE A 1 84 ? 2.941 4.910 -9.873 1.00 97.44 84 ILE A N 1
ATOM 651 C CA . ILE A 1 84 ? 2.220 4.220 -8.792 1.00 97.44 84 ILE A CA 1
ATOM 652 C C . ILE A 1 84 ? 3.150 3.965 -7.598 1.00 97.44 84 ILE A C 1
ATOM 654 O O . ILE A 1 84 ? 2.734 4.131 -6.451 1.00 97.44 84 ILE A O 1
ATOM 658 N N . SER A 1 85 ? 4.416 3.620 -7.830 1.00 97.31 85 SER A N 1
ATOM 659 C CA . SER A 1 85 ? 5.385 3.376 -6.755 1.00 97.31 85 SER A CA 1
ATOM 660 C C . SER A 1 85 ? 5.726 4.661 -6.002 1.00 97.31 85 SER A C 1
ATOM 662 O O . SER A 1 85 ? 5.732 4.660 -4.771 1.00 97.31 85 SER A O 1
ATOM 664 N N . LEU A 1 86 ? 5.892 5.790 -6.702 1.00 96.31 86 LEU A N 1
ATOM 665 C CA . LEU A 1 86 ? 6.022 7.105 -6.064 1.00 96.31 86 LEU A CA 1
ATOM 666 C C . LEU A 1 86 ? 4.789 7.461 -5.230 1.00 96.31 86 LEU A C 1
ATOM 668 O O . LEU A 1 86 ? 4.925 7.939 -4.102 1.00 96.31 86 LEU A O 1
ATOM 672 N N . LEU A 1 87 ? 3.587 7.185 -5.742 1.00 95.50 87 LEU A N 1
ATOM 673 C CA . LEU A 1 87 ? 2.355 7.373 -4.981 1.00 95.50 87 LEU A CA 1
ATOM 674 C C . LEU A 1 87 ? 2.359 6.518 -3.702 1.00 95.50 87 LEU A C 1
ATOM 676 O O . LEU A 1 87 ? 2.022 7.023 -2.632 1.00 95.50 87 LEU A O 1
ATOM 680 N N . CYS A 1 88 ? 2.792 5.258 -3.780 1.00 95.88 88 CYS A N 1
ATOM 681 C CA . CYS A 1 88 ? 2.906 4.372 -2.618 1.00 95.88 88 CYS A CA 1
ATOM 682 C C . CYS A 1 88 ? 3.920 4.897 -1.589 1.00 95.88 88 CYS A C 1
ATOM 684 O O . CYS A 1 88 ? 3.618 4.918 -0.397 1.00 95.88 88 CYS A O 1
ATOM 686 N N . ILE A 1 89 ? 5.077 5.401 -2.033 1.00 95.88 89 ILE A N 1
ATOM 687 C CA . ILE A 1 89 ? 6.086 6.034 -1.164 1.00 95.88 89 ILE A CA 1
ATOM 688 C C . ILE A 1 89 ? 5.494 7.251 -0.442 1.00 95.88 89 ILE A C 1
ATOM 690 O O . ILE A 1 89 ? 5.681 7.402 0.767 1.00 95.88 89 ILE A O 1
ATOM 694 N N . VAL A 1 90 ? 4.751 8.109 -1.149 1.00 93.69 90 VAL A N 1
ATOM 695 C CA . VAL A 1 90 ? 4.084 9.283 -0.557 1.00 93.69 90 VAL A CA 1
ATOM 696 C C . VAL A 1 90 ? 3.018 8.866 0.458 1.00 93.69 90 VAL A C 1
ATOM 698 O O . VAL A 1 90 ? 2.916 9.471 1.529 1.00 93.69 90 VAL A O 1
ATOM 701 N N . LEU A 1 91 ? 2.231 7.833 0.147 1.00 93.25 91 LEU A N 1
ATOM 702 C CA . LEU A 1 91 ? 1.195 7.329 1.043 1.00 93.25 91 LEU A CA 1
ATOM 703 C C . LEU A 1 91 ? 1.801 6.697 2.303 1.00 93.25 91 LEU A C 1
ATOM 705 O O . LEU A 1 91 ? 1.328 6.998 3.400 1.00 93.25 91 LEU A O 1
ATOM 709 N N . GLU A 1 92 ? 2.870 5.904 2.195 1.00 93.75 92 GLU A N 1
ATOM 710 C CA . GLU A 1 92 ? 3.441 5.181 3.341 1.00 93.75 92 GLU A CA 1
ATOM 711 C C . GLU A 1 92 ? 4.495 5.945 4.136 1.00 93.75 92 GLU A C 1
ATOM 713 O O . GLU A 1 92 ? 4.628 5.712 5.341 1.00 93.75 92 GLU A O 1
ATOM 718 N N . GLY A 1 93 ? 5.169 6.921 3.524 1.00 86.94 93 GLY A N 1
ATOM 719 C CA . GLY A 1 93 ? 6.333 7.629 4.070 1.00 86.94 93 GLY A CA 1
ATOM 720 C C . GLY A 1 93 ? 6.125 8.409 5.374 1.00 86.94 93 GLY A C 1
ATOM 721 O O . GLY A 1 93 ? 7.075 8.997 5.883 1.00 86.94 93 GLY A O 1
ATOM 722 N N . ARG A 1 94 ? 4.924 8.400 5.966 1.00 82.00 94 ARG A N 1
ATOM 723 C CA . ARG A 1 94 ? 4.649 9.033 7.266 1.00 82.00 94 ARG A CA 1
ATOM 724 C C . ARG A 1 94 ? 5.514 8.472 8.399 1.00 82.00 94 ARG A C 1
ATOM 726 O O . ARG A 1 94 ? 5.797 9.221 9.323 1.00 82.00 94 ARG A O 1
ATOM 733 N N . PHE A 1 95 ? 5.947 7.209 8.343 1.00 77.69 95 PHE A N 1
ATOM 734 C CA . PHE A 1 95 ? 6.820 6.658 9.395 1.00 77.69 95 PHE A CA 1
ATOM 735 C C . PHE A 1 95 ? 8.173 7.388 9.493 1.00 77.69 95 PHE A C 1
ATOM 737 O O . PHE A 1 95 ? 8.778 7.387 10.555 1.00 77.69 95 PHE A O 1
ATOM 744 N N . MET A 1 96 ? 8.609 8.054 8.415 1.00 76.44 96 MET A N 1
ATOM 745 C CA . MET A 1 96 ? 9.835 8.861 8.379 1.00 76.44 96 MET A CA 1
ATOM 746 C C . MET A 1 96 ? 9.598 10.345 8.693 1.00 76.44 96 MET A C 1
ATOM 748 O O . MET A 1 96 ? 10.548 11.123 8.738 1.00 76.44 96 MET A O 1
ATOM 752 N N . CYS A 1 97 ? 8.347 10.788 8.847 1.00 71.50 97 CYS A N 1
ATOM 753 C CA . CYS A 1 97 ? 8.037 12.199 9.061 1.00 71.50 97 CYS A CA 1
ATOM 754 C C . CYS A 1 97 ? 7.838 12.486 10.551 1.00 71.50 97 CYS A C 1
ATOM 756 O O . CYS A 1 97 ? 6.787 12.185 11.109 1.00 71.50 97 CYS A O 1
ATOM 758 N N . THR A 1 98 ? 8.822 13.141 11.162 1.00 74.12 98 THR A N 1
ATOM 759 C CA . THR A 1 98 ? 8.714 13.737 12.504 1.00 74.12 98 THR A CA 1
ATOM 760 C C . THR A 1 98 ? 7.894 15.031 12.505 1.00 74.12 98 THR A C 1
ATOM 762 O O . THR A 1 98 ? 7.256 15.348 13.503 1.00 74.12 98 THR A O 1
ATOM 765 N N . ASN A 1 99 ? 7.849 15.753 11.376 1.00 80.00 99 ASN A N 1
ATOM 766 C CA . ASN A 1 99 ? 7.176 17.049 11.267 1.00 80.00 99 ASN A CA 1
ATOM 767 C C . ASN A 1 99 ? 5.759 16.932 10.663 1.00 80.00 99 ASN A C 1
ATOM 769 O O . ASN A 1 99 ? 5.631 16.597 9.479 1.00 80.00 99 ASN A O 1
ATOM 773 N N . PRO A 1 100 ? 4.692 17.275 11.414 1.00 73.88 100 PRO A N 1
ATOM 774 C CA . PRO A 1 100 ? 3.305 17.168 10.945 1.00 73.88 100 PRO A CA 1
ATOM 775 C C . PRO A 1 100 ? 2.913 18.213 9.884 1.00 73.88 100 PRO A C 1
ATOM 777 O O . PRO A 1 100 ? 1.927 18.017 9.180 1.00 73.88 100 PRO A O 1
ATOM 780 N N . LEU A 1 101 ? 3.691 19.291 9.729 1.00 80.88 101 LEU A N 1
ATOM 781 C CA . LEU A 1 101 ? 3.440 20.400 8.790 1.00 80.88 101 LEU A CA 1
ATOM 782 C C . LEU A 1 101 ? 4.219 20.281 7.465 1.00 80.88 101 LEU A C 1
ATOM 784 O O . LEU A 1 101 ? 4.276 21.220 6.677 1.00 80.88 101 LEU A O 1
ATOM 788 N N . GLY A 1 102 ? 4.861 19.140 7.202 1.00 84.00 102 GLY A N 1
ATOM 789 C CA . GLY A 1 102 ? 5.636 18.957 5.975 1.00 84.00 102 GLY A CA 1
ATOM 790 C C . GLY A 1 102 ? 4.766 18.915 4.710 1.00 84.00 102 GLY A C 1
ATOM 791 O O . GLY A 1 102 ? 3.638 18.422 4.727 1.00 84.00 102 GLY A O 1
ATOM 792 N N . ILE A 1 103 ? 5.335 19.321 3.567 1.00 85.19 103 ILE A N 1
ATOM 793 C CA . ILE A 1 103 ? 4.707 19.247 2.227 1.00 85.19 103 ILE A CA 1
ATOM 794 C C . ILE A 1 103 ? 4.118 17.852 1.946 1.00 85.19 103 ILE A C 1
ATOM 796 O O . ILE A 1 103 ? 3.051 17.720 1.351 1.00 85.19 103 ILE A O 1
ATOM 800 N N . ARG A 1 104 ? 4.774 16.791 2.433 1.00 79.69 104 ARG A N 1
ATOM 801 C CA . ARG A 1 104 ? 4.298 15.403 2.306 1.00 79.69 104 ARG A CA 1
ATOM 802 C C . ARG A 1 104 ? 2.975 15.155 3.032 1.00 79.69 104 ARG A C 1
ATOM 804 O O . ARG A 1 104 ? 2.111 14.472 2.486 1.00 79.69 104 ARG A O 1
ATOM 811 N N . ALA A 1 105 ? 2.800 15.711 4.232 1.00 84.06 105 ALA A N 1
ATOM 812 C CA . ALA A 1 105 ? 1.554 15.592 4.986 1.00 84.06 105 ALA A CA 1
ATOM 813 C C . ALA A 1 105 ? 0.406 16.291 4.243 1.00 84.06 105 ALA A C 1
ATOM 815 O O . ALA A 1 105 ? -0.680 15.723 4.117 1.00 84.06 105 ALA A O 1
ATOM 816 N N . HIS A 1 106 ? 0.677 17.461 3.656 1.00 87.38 106 HIS A N 1
ATOM 817 C CA . HIS A 1 106 ? -0.272 18.165 2.793 1.00 87.38 106 HIS A CA 1
ATOM 818 C C . HIS A 1 106 ? -0.631 17.363 1.539 1.00 87.38 106 HIS A C 1
ATOM 820 O O . HIS A 1 106 ? -1.814 17.208 1.240 1.00 87.38 106 HIS A O 1
ATOM 826 N N . LEU A 1 107 ? 0.359 16.799 0.840 1.00 88.25 10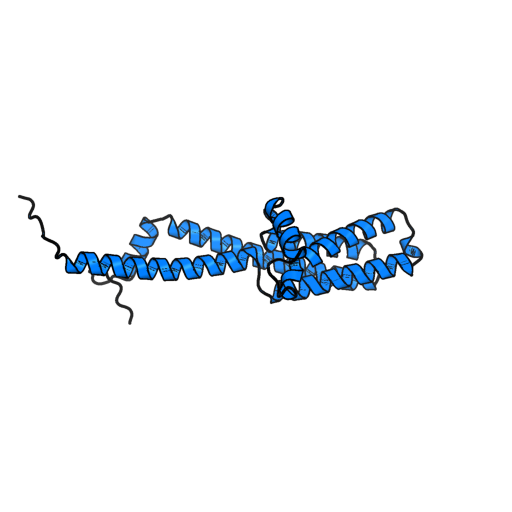7 LEU A N 1
ATOM 827 C CA . LEU A 1 107 ? 0.128 16.005 -0.368 1.00 88.25 107 LEU A CA 1
ATOM 828 C C . LEU A 1 107 ? -0.697 14.748 -0.067 1.00 88.25 107 LEU A C 1
ATOM 830 O O . LEU A 1 107 ? -1.669 14.460 -0.766 1.00 88.25 107 LEU A O 1
ATOM 834 N N . ARG A 1 108 ? -0.366 14.032 1.014 1.00 86.56 108 ARG A N 1
ATOM 835 C CA . ARG A 1 108 ? -1.153 12.884 1.474 1.00 86.56 108 ARG A CA 1
ATOM 836 C C . ARG A 1 108 ? -2.577 13.300 1.826 1.00 86.56 108 ARG A C 1
ATOM 838 O O . ARG A 1 108 ? -3.507 12.635 1.391 1.00 86.56 108 ARG A O 1
ATOM 845 N N . SER A 1 109 ? -2.747 14.382 2.586 1.00 87.75 109 SER A N 1
ATOM 846 C CA . SER A 1 109 ? -4.068 14.899 2.964 1.00 87.75 109 SER A CA 1
ATOM 847 C C . SER A 1 109 ? -4.907 15.263 1.734 1.00 87.75 109 SER A C 1
ATOM 849 O O . SER A 1 109 ? -6.077 14.896 1.646 1.00 87.75 109 SER A O 1
ATOM 851 N N . ALA A 1 110 ? -4.303 15.899 0.726 1.00 90.88 110 ALA A N 1
ATOM 852 C CA . ALA A 1 110 ? -4.968 16.200 -0.538 1.00 90.88 110 ALA A CA 1
ATOM 853 C C . ALA A 1 110 ? -5.393 14.921 -1.286 1.00 90.88 110 ALA A C 1
ATOM 855 O O . ALA A 1 110 ? -6.535 14.819 -1.744 1.00 90.88 110 ALA A O 1
ATOM 856 N N . LEU A 1 111 ? -4.507 13.921 -1.357 1.00 89.88 111 LEU A N 1
ATOM 857 C CA . LEU A 1 111 ? -4.777 12.633 -2.001 1.00 89.88 111 LEU A CA 1
ATOM 858 C C . LEU A 1 111 ? -5.892 11.850 -1.301 1.00 89.88 111 LEU A C 1
ATOM 860 O O . LEU A 1 111 ? -6.810 11.368 -1.966 1.00 89.88 111 LEU A O 1
ATOM 864 N N . THR A 1 112 ? -5.848 11.739 0.027 1.00 88.75 112 THR A N 1
ATOM 865 C CA . THR A 1 112 ? -6.856 10.998 0.802 1.00 88.75 112 THR A CA 1
ATOM 866 C C . THR A 1 112 ? -8.195 11.728 0.860 1.00 88.75 112 THR A C 1
ATOM 868 O O . THR A 1 112 ? -9.239 11.080 0.927 1.00 88.75 112 THR A O 1
ATOM 871 N N . ARG A 1 113 ? -8.200 13.066 0.787 1.00 89.44 113 ARG A N 1
ATOM 872 C CA . ARG A 1 113 ? -9.434 13.859 0.710 1.00 89.44 113 ARG A CA 1
ATOM 873 C C . ARG A 1 113 ? -10.139 13.684 -0.632 1.00 89.44 113 ARG A C 1
ATOM 875 O O . ARG A 1 113 ? -11.363 13.570 -0.649 1.00 89.44 113 ARG A O 1
ATOM 882 N N . ARG A 1 114 ? -9.383 13.639 -1.737 1.00 92.62 114 ARG A N 1
ATOM 883 C CA . ARG A 1 114 ? -9.938 13.406 -3.080 1.00 92.62 114 ARG A CA 1
ATOM 884 C C . ARG A 1 114 ? -10.403 11.961 -3.254 1.00 92.62 114 ARG A C 1
ATOM 886 O O . ARG A 1 114 ? -11.498 11.733 -3.753 1.00 92.62 114 ARG A O 1
ATOM 893 N N . ASN A 1 115 ? -9.604 10.999 -2.795 1.00 91.50 115 ASN A N 1
ATOM 894 C CA . ASN A 1 115 ? -9.877 9.574 -2.943 1.00 91.50 115 ASN A CA 1
ATOM 895 C C . ASN A 1 115 ? -10.075 8.921 -1.575 1.00 91.50 115 ASN A C 1
ATOM 897 O O . ASN A 1 115 ? -9.121 8.471 -0.936 1.00 91.50 115 ASN A O 1
ATOM 901 N N . ARG A 1 116 ? -11.341 8.797 -1.155 1.00 90.81 116 ARG A N 1
ATOM 902 C CA . ARG A 1 116 ? -11.708 8.149 0.119 1.00 90.81 116 ARG A CA 1
ATOM 903 C C . ARG A 1 116 ? -11.215 6.700 0.215 1.00 90.81 116 ARG A C 1
ATOM 905 O O . ARG A 1 116 ? -11.004 6.212 1.317 1.00 90.81 116 ARG A O 1
ATOM 912 N N . VAL A 1 117 ? -10.989 6.032 -0.918 1.00 91.56 117 VAL A N 1
ATOM 913 C CA . VAL A 1 117 ? -10.467 4.656 -0.984 1.00 91.56 117 VAL A CA 1
ATOM 914 C C . VAL A 1 117 ? -9.055 4.560 -0.392 1.00 91.56 117 VAL A C 1
ATOM 916 O O . VAL A 1 117 ? -8.786 3.660 0.397 1.00 91.56 117 VAL A O 1
ATOM 919 N N . PHE A 1 118 ? -8.173 5.527 -0.674 1.00 92.06 118 PHE A N 1
ATOM 920 C CA . PHE A 1 118 ? -6.788 5.529 -0.171 1.00 92.06 118 PHE A CA 1
ATOM 921 C C . PHE A 1 118 ? -6.673 5.854 1.314 1.00 92.06 118 PHE A C 1
ATOM 923 O O . PHE A 1 118 ? -5.601 5.708 1.901 1.00 92.06 118 PHE A O 1
ATOM 930 N N . ARG A 1 119 ? -7.774 6.287 1.934 1.00 92.06 119 ARG A N 1
ATOM 931 C CA . ARG A 1 119 ? -7.842 6.447 3.382 1.00 92.06 119 ARG A CA 1
ATOM 932 C C . ARG A 1 119 ? -7.760 5.106 4.105 1.00 92.06 119 ARG A C 1
ATOM 934 O O . ARG A 1 119 ? -7.261 5.079 5.219 1.00 92.06 119 ARG A O 1
ATOM 941 N N . PHE A 1 120 ? -8.239 4.023 3.495 1.00 93.69 120 PHE A N 1
ATOM 942 C CA . PHE A 1 120 ? -8.259 2.704 4.117 1.00 93.69 120 PHE A CA 1
ATOM 943 C C . PHE A 1 120 ? -7.059 1.857 3.688 1.00 93.69 120 PHE A C 1
ATOM 945 O O . PHE A 1 120 ? -6.587 1.948 2.553 1.00 93.69 120 PHE A O 1
ATOM 952 N N . VAL A 1 121 ? -6.583 0.993 4.590 1.00 94.81 121 VAL A N 1
ATOM 953 C CA . VAL A 1 121 ? -5.451 0.084 4.327 1.00 94.81 121 VAL A CA 1
ATOM 954 C C . VAL A 1 121 ? -5.731 -0.830 3.137 1.00 94.81 121 VAL A C 1
ATOM 956 O O . VAL A 1 121 ? -4.881 -0.962 2.263 1.00 94.81 121 VAL A O 1
ATOM 959 N N . TRP A 1 122 ? -6.936 -1.401 3.052 1.00 95.62 122 TRP A N 1
ATOM 960 C CA . TRP A 1 122 ? -7.297 -2.311 1.960 1.00 95.62 122 TRP A CA 1
ATOM 961 C C . TRP A 1 122 ? -7.264 -1.615 0.590 1.00 95.62 122 TRP A C 1
ATOM 963 O O . TRP A 1 122 ? -6.806 -2.196 -0.389 1.00 95.62 122 TRP A O 1
ATOM 973 N N . GLY A 1 123 ? -7.674 -0.344 0.527 1.00 95.00 123 GLY A N 1
ATOM 974 C CA . GLY A 1 123 ? -7.630 0.452 -0.698 1.00 95.00 123 GLY A CA 1
ATOM 975 C C . GLY A 1 123 ? -6.201 0.725 -1.171 1.00 95.00 123 GLY A C 1
ATOM 976 O O . GLY A 1 123 ? -5.920 0.680 -2.366 1.00 95.00 123 GLY A O 1
ATOM 977 N N . ARG A 1 124 ? -5.275 0.950 -0.231 1.00 95.62 124 ARG A N 1
ATOM 978 C CA . ARG A 1 124 ? -3.835 1.051 -0.522 1.00 95.62 124 ARG A CA 1
ATOM 979 C C . ARG A 1 124 ? -3.237 -0.303 -0.911 1.00 95.62 124 ARG A C 1
ATOM 981 O O . ARG A 1 124 ? -2.446 -0.361 -1.842 1.00 95.62 124 ARG A O 1
ATOM 988 N N . GLY A 1 125 ? -3.688 -1.391 -0.288 1.00 97.00 125 GLY A N 1
ATOM 989 C CA . GLY A 1 125 ? -3.304 -2.755 -0.655 1.00 97.00 125 GLY A CA 1
ATOM 990 C C . GLY A 1 125 ? -3.584 -3.085 -2.124 1.00 97.00 125 GLY A C 1
ATOM 991 O O . GLY A 1 125 ? -2.727 -3.657 -2.790 1.00 97.00 125 GLY A O 1
ATOM 992 N N . ILE A 1 126 ? -4.722 -2.637 -2.671 1.00 97.38 126 ILE A N 1
ATOM 993 C CA . ILE A 1 126 ? -5.036 -2.786 -4.105 1.00 97.38 126 ILE A CA 1
ATOM 994 C C . ILE A 1 126 ? -3.992 -2.081 -4.981 1.00 97.38 126 ILE A C 1
ATOM 996 O O . ILE A 1 126 ? -3.541 -2.659 -5.968 1.00 97.38 126 ILE A O 1
ATOM 1000 N N . LEU A 1 127 ? -3.559 -0.867 -4.613 1.00 96.94 127 LEU A N 1
ATOM 1001 C CA . LEU A 1 127 ? -2.489 -0.173 -5.342 1.00 96.94 127 LEU A CA 1
ATOM 1002 C C . LEU A 1 127 ? -1.189 -0.982 -5.348 1.00 96.94 127 LEU A C 1
ATOM 1004 O O . LEU A 1 127 ? -0.522 -1.037 -6.378 1.00 96.94 127 LEU A O 1
ATOM 1008 N N . TYR A 1 128 ? -0.840 -1.623 -4.231 1.00 97.94 128 TYR A N 1
ATOM 1009 C CA . TYR A 1 128 ? 0.376 -2.434 -4.135 1.00 97.94 128 TYR A CA 1
ATOM 1010 C C . TYR A 1 128 ? 0.295 -3.683 -5.017 1.00 97.94 128 TYR A C 1
ATOM 1012 O O . TYR A 1 128 ? 1.270 -4.016 -5.684 1.00 97.94 128 TYR A O 1
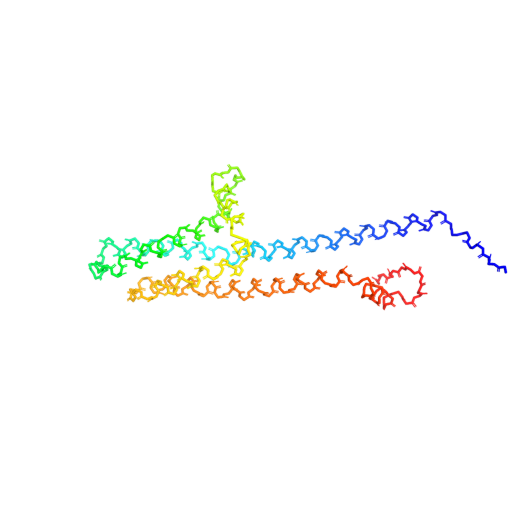ATOM 1020 N N . ILE A 1 129 ? -0.870 -4.341 -5.066 1.00 98.25 129 ILE A N 1
ATOM 1021 C CA . ILE A 1 129 ? -1.107 -5.494 -5.947 1.00 98.25 129 ILE A CA 1
ATOM 1022 C C . ILE A 1 129 ? -0.983 -5.075 -7.413 1.00 98.25 129 ILE A C 1
ATOM 1024 O O . ILE A 1 129 ? -0.330 -5.770 -8.183 1.00 98.25 129 ILE A O 1
ATOM 1028 N N . ILE A 1 130 ? -1.559 -3.932 -7.798 1.00 97.94 130 ILE A N 1
ATOM 1029 C CA . ILE A 1 130 ? -1.456 -3.414 -9.169 1.00 97.94 130 ILE A CA 1
ATOM 1030 C C . ILE A 1 130 ? 0.001 -3.081 -9.504 1.00 97.94 130 ILE A C 1
ATOM 1032 O O . ILE A 1 130 ? 0.497 -3.511 -10.542 1.00 97.94 130 ILE A O 1
ATOM 1036 N N . ALA A 1 131 ? 0.707 -2.365 -8.624 1.00 97.62 131 ALA A N 1
ATOM 1037 C CA . ALA A 1 131 ? 2.116 -2.025 -8.822 1.00 97.62 131 ALA A CA 1
ATOM 1038 C C . ALA A 1 131 ? 2.993 -3.279 -8.963 1.00 97.62 131 ALA A C 1
ATOM 1040 O O . ALA A 1 131 ? 3.791 -3.380 -9.894 1.00 97.62 131 ALA A O 1
ATOM 1041 N N . GLY A 1 132 ? 2.810 -4.248 -8.063 1.00 97.69 132 GLY A N 1
ATOM 1042 C CA . GLY A 1 132 ? 3.548 -5.504 -8.070 1.00 97.69 132 GLY A CA 1
ATOM 1043 C C . GLY A 1 132 ? 3.227 -6.370 -9.285 1.00 97.69 132 GLY A C 1
ATOM 1044 O O . GLY A 1 132 ? 4.139 -6.847 -9.952 1.00 97.69 132 GLY A O 1
ATOM 1045 N N . GLY A 1 133 ? 1.946 -6.508 -9.632 1.00 97.81 133 GLY A N 1
ATOM 1046 C CA . GLY A 1 133 ? 1.491 -7.274 -10.792 1.00 97.81 133 GLY A CA 1
ATOM 1047 C C . GLY A 1 133 ? 1.986 -6.697 -12.117 1.00 97.81 133 GLY A C 1
ATOM 1048 O O . GLY A 1 133 ? 2.491 -7.443 -12.954 1.00 97.81 133 GLY A O 1
ATOM 1049 N N . LEU A 1 134 ? 1.924 -5.370 -12.284 1.00 96.94 134 LEU A N 1
ATOM 1050 C CA . LEU A 1 134 ? 2.506 -4.694 -13.448 1.00 96.94 134 LEU A CA 1
ATOM 1051 C C . LEU A 1 134 ? 4.024 -4.894 -13.515 1.00 96.94 134 LEU A C 1
ATOM 1053 O O . LEU A 1 134 ? 4.563 -5.114 -14.595 1.00 96.94 134 LEU A O 1
ATOM 1057 N N . SER A 1 135 ? 4.715 -4.862 -12.374 1.00 96.88 135 SER A N 1
ATOM 1058 C CA . SER A 1 135 ? 6.160 -5.093 -12.330 1.00 96.88 135 SER A CA 1
ATOM 1059 C C . SER A 1 135 ? 6.541 -6.530 -12.699 1.00 96.88 135 SER A C 1
ATOM 1061 O O . SER A 1 135 ? 7.497 -6.728 -13.448 1.00 96.88 135 SER A O 1
ATOM 1063 N N . CYS A 1 136 ? 5.756 -7.526 -12.280 1.00 96.69 136 CYS A N 1
ATOM 1064 C CA . CYS A 1 136 ? 5.934 -8.912 -12.714 1.00 96.69 136 CYS A CA 1
ATOM 1065 C C . CYS A 1 136 ? 5.719 -9.089 -14.227 1.00 96.69 136 CYS A C 1
ATOM 1067 O O . CYS A 1 136 ? 6.383 -9.922 -14.842 1.00 96.69 136 CYS A O 1
ATOM 1069 N N . ALA A 1 137 ? 4.841 -8.289 -14.844 1.00 94.81 137 ALA A N 1
ATOM 1070 C CA . ALA A 1 137 ? 4.566 -8.354 -16.280 1.00 94.81 137 ALA A CA 1
ATOM 1071 C C . ALA A 1 137 ? 5.738 -7.886 -17.166 1.00 94.81 137 ALA A C 1
ATOM 1073 O O . ALA A 1 137 ? 5.749 -8.198 -18.353 1.00 94.81 137 ALA A O 1
ATOM 1074 N N . LEU A 1 138 ? 6.737 -7.181 -16.614 1.00 91.38 138 LEU A N 1
ATOM 1075 C CA . LEU A 1 138 ? 7.955 -6.801 -17.344 1.00 91.38 138 LEU A CA 1
ATOM 1076 C C . LEU A 1 138 ? 8.924 -7.979 -17.567 1.00 91.38 138 LEU A C 1
ATOM 1078 O O . LEU A 1 138 ? 9.822 -7.860 -18.392 1.00 91.38 138 LEU A O 1
ATOM 1082 N N . ILE A 1 139 ? 8.763 -9.102 -16.849 1.00 91.12 139 ILE A N 1
ATOM 1083 C CA . ILE A 1 139 ? 9.576 -10.337 -16.977 1.00 91.12 139 ILE A CA 1
ATOM 1084 C C . ILE A 1 139 ? 11.089 -10.107 -16.729 1.00 91.12 139 ILE A C 1
ATOM 1086 O O . ILE A 1 139 ? 11.938 -10.942 -17.027 1.00 91.12 139 ILE A O 1
ATOM 1090 N N . LEU A 1 140 ? 11.463 -8.998 -16.093 1.00 89.44 140 LEU A N 1
ATOM 1091 C CA . LEU A 1 140 ? 12.837 -8.757 -15.651 1.00 89.44 140 LEU A CA 1
ATOM 1092 C C . LEU A 1 140 ? 13.048 -9.358 -14.269 1.00 89.44 140 LEU A C 1
ATOM 1094 O O . LEU A 1 140 ? 12.317 -9.017 -13.343 1.00 89.44 140 LEU A O 1
ATOM 1098 N N . ILE A 1 141 ? 14.078 -10.192 -14.104 1.00 91.88 141 ILE A N 1
ATOM 1099 C CA . ILE A 1 141 ? 14.397 -10.863 -12.831 1.00 91.88 141 ILE A CA 1
ATOM 1100 C C . ILE A 1 141 ? 14.374 -9.900 -11.622 1.00 91.88 141 ILE A C 1
ATOM 1102 O O . ILE A 1 141 ? 13.656 -10.195 -10.662 1.00 91.88 141 ILE A O 1
ATOM 1106 N N . PRO A 1 142 ? 15.076 -8.743 -11.626 1.00 91.38 142 PRO A N 1
ATOM 1107 C CA . PRO A 1 142 ? 15.064 -7.844 -10.468 1.00 91.38 142 PRO A CA 1
ATOM 1108 C C . PRO A 1 142 ? 13.683 -7.227 -10.205 1.00 91.38 142 PRO A C 1
ATOM 1110 O O . PRO A 1 142 ? 13.266 -7.109 -9.051 1.00 91.38 142 PRO A O 1
ATOM 1113 N N . SER A 1 143 ? 12.946 -6.873 -11.260 1.00 93.00 143 SER A N 1
ATOM 1114 C CA . SER A 1 143 ? 11.585 -6.339 -11.152 1.00 93.00 143 SER A CA 1
ATOM 1115 C C . SER A 1 143 ? 10.592 -7.399 -10.679 1.00 93.00 143 SER A C 1
ATOM 1117 O O . SER A 1 143 ? 9.690 -7.087 -9.915 1.00 93.00 143 SER A O 1
ATOM 1119 N N . LEU A 1 144 ? 10.782 -8.662 -11.056 1.00 95.69 144 LEU A N 1
ATOM 1120 C CA . LEU A 1 144 ? 9.915 -9.770 -10.667 1.00 95.69 144 LEU A CA 1
ATOM 1121 C C . LEU A 1 144 ? 10.003 -10.053 -9.164 1.00 95.69 144 LEU A C 1
ATOM 1123 O O . LEU A 1 144 ? 8.975 -10.265 -8.523 1.00 95.69 144 LEU A O 1
ATOM 1127 N N . ILE A 1 145 ? 11.204 -9.989 -8.578 1.00 96.75 145 ILE A N 1
ATOM 1128 C CA . ILE A 1 145 ? 11.390 -10.156 -7.127 1.00 96.75 145 ILE A CA 1
ATOM 1129 C C . ILE A 1 145 ? 10.729 -8.998 -6.367 1.00 96.75 145 ILE A C 1
ATOM 1131 O O . ILE A 1 145 ? 9.935 -9.231 -5.453 1.00 96.75 145 ILE A O 1
ATOM 1135 N N . ALA A 1 146 ? 11.013 -7.751 -6.760 1.00 97.12 146 ALA A N 1
ATOM 1136 C CA . ALA A 1 146 ? 10.429 -6.571 -6.118 1.00 97.12 146 ALA A CA 1
ATOM 1137 C C . ALA A 1 146 ? 8.899 -6.512 -6.296 1.00 97.12 146 ALA A C 1
ATOM 1139 O O . ALA A 1 146 ? 8.168 -6.217 -5.348 1.00 97.12 146 ALA A O 1
ATOM 1140 N N . GLY A 1 147 ? 8.411 -6.848 -7.491 1.00 97.62 147 GLY A N 1
ATOM 1141 C CA . GLY A 1 147 ? 6.996 -6.906 -7.836 1.00 97.62 147 GLY A CA 1
ATOM 1142 C C . GLY A 1 147 ? 6.246 -7.990 -7.075 1.00 97.62 147 GLY A C 1
ATOM 1143 O O . GLY A 1 147 ? 5.206 -7.708 -6.480 1.00 97.62 147 GLY A O 1
ATOM 1144 N N . GLY A 1 148 ? 6.805 -9.200 -7.005 1.00 97.94 148 GLY A N 1
ATOM 1145 C CA . GLY A 1 148 ? 6.245 -10.304 -6.228 1.00 97.94 148 GLY A CA 1
ATOM 1146 C C . GLY A 1 148 ? 6.158 -9.972 -4.739 1.00 97.94 148 GLY A C 1
ATOM 1147 O O . GLY A 1 148 ? 5.105 -10.150 -4.126 1.00 97.94 148 GLY A O 1
ATOM 1148 N N . PHE A 1 149 ? 7.224 -9.402 -4.169 1.00 98.12 149 PHE A N 1
ATOM 1149 C CA . PHE A 1 149 ? 7.218 -8.922 -2.786 1.00 98.12 149 PHE A CA 1
ATOM 1150 C C . PHE A 1 149 ? 6.122 -7.872 -2.552 1.00 98.12 149 PHE A C 1
ATOM 1152 O O . PHE A 1 149 ? 5.322 -8.006 -1.624 1.00 98.12 149 PHE A O 1
ATOM 1159 N N . MET A 1 150 ? 6.030 -6.859 -3.418 1.00 97.94 150 MET A N 1
ATOM 1160 C CA . MET A 1 150 ? 5.019 -5.807 -3.297 1.00 97.94 150 MET A CA 1
ATOM 1161 C C . MET A 1 150 ? 3.590 -6.354 -3.436 1.00 97.94 150 MET A C 1
ATOM 1163 O O . MET A 1 150 ? 2.696 -5.934 -2.700 1.00 97.94 150 MET A O 1
ATOM 1167 N N . ALA A 1 151 ? 3.371 -7.327 -4.323 1.00 98.38 151 ALA A N 1
ATOM 1168 C CA . ALA A 1 151 ? 2.076 -7.977 -4.496 1.00 98.38 151 ALA A CA 1
ATOM 1169 C C . ALA A 1 151 ? 1.656 -8.775 -3.250 1.00 98.38 151 ALA A C 1
ATOM 1171 O O . ALA A 1 151 ? 0.500 -8.684 -2.835 1.00 98.38 151 ALA A O 1
ATOM 1172 N N . LEU A 1 152 ? 2.583 -9.494 -2.605 1.00 98.19 152 LEU A N 1
ATOM 1173 C CA . LEU A 1 152 ? 2.321 -10.212 -1.348 1.00 98.19 152 LEU A CA 1
ATOM 1174 C C . LEU A 1 152 ? 1.984 -9.254 -0.196 1.00 98.19 152 LEU A C 1
ATOM 1176 O O . LEU A 1 152 ? 1.025 -9.476 0.552 1.00 98.19 152 LEU A O 1
ATOM 1180 N N . VAL A 1 153 ? 2.725 -8.148 -0.077 1.00 97.81 153 VAL A N 1
ATOM 1181 C CA . VAL A 1 153 ? 2.414 -7.092 0.897 1.00 97.81 153 VAL A CA 1
ATOM 1182 C C . VAL A 1 153 ? 1.042 -6.476 0.600 1.00 97.81 153 VAL A C 1
ATOM 1184 O O . VAL A 1 153 ? 0.234 -6.290 1.506 1.00 97.81 153 VAL A O 1
ATOM 1187 N N . GLY A 1 154 ? 0.725 -6.235 -0.672 1.00 97.62 154 GLY A N 1
ATOM 1188 C CA . GLY A 1 154 ? -0.596 -5.795 -1.114 1.00 97.62 154 GLY A CA 1
ATOM 1189 C C . GLY A 1 154 ? -1.719 -6.743 -0.726 1.00 97.62 154 GLY A C 1
ATOM 1190 O O . GLY A 1 154 ? -2.720 -6.312 -0.155 1.00 97.62 154 GLY A O 1
ATOM 1191 N N . PHE A 1 155 ? -1.534 -8.037 -0.967 1.00 98.19 155 PHE A N 1
ATOM 1192 C CA . PHE A 1 155 ? -2.513 -9.058 -0.622 1.00 98.19 155 PHE A CA 1
ATOM 1193 C C . PHE A 1 155 ? -2.778 -9.105 0.886 1.00 98.19 155 PHE A C 1
ATOM 1195 O O . PHE A 1 155 ? -3.931 -9.033 1.315 1.00 98.19 155 PHE A O 1
ATOM 1202 N N . SER A 1 156 ? -1.720 -9.134 1.702 1.00 97.00 156 SER A N 1
ATOM 1203 C CA . SER A 1 156 ? -1.866 -9.098 3.162 1.00 97.00 156 SER A CA 1
ATOM 1204 C C . SER A 1 156 ? -2.562 -7.815 3.640 1.00 97.00 156 SER A C 1
ATOM 1206 O O . SER A 1 156 ? -3.481 -7.887 4.456 1.00 97.00 156 SER A O 1
ATOM 1208 N N . ALA A 1 157 ? -2.226 -6.653 3.069 1.00 96.62 157 ALA A N 1
ATOM 1209 C CA . ALA A 1 157 ? -2.887 -5.382 3.369 1.00 96.62 157 ALA A CA 1
ATOM 1210 C C . ALA A 1 157 ? -4.390 -5.394 3.043 1.00 96.62 157 ALA A C 1
ATOM 1212 O O . ALA A 1 157 ? -5.192 -4.861 3.814 1.00 96.62 157 ALA A O 1
ATOM 1213 N N . VAL A 1 158 ? -4.790 -6.015 1.927 1.00 97.25 158 VAL A N 1
ATOM 1214 C CA . VAL A 1 158 ? -6.204 -6.173 1.560 1.00 97.25 158 VAL A CA 1
ATOM 1215 C C . VAL A 1 158 ? -6.926 -7.074 2.556 1.00 97.25 158 VAL A C 1
ATOM 1217 O O . VAL A 1 158 ? -7.982 -6.683 3.051 1.00 97.25 158 VAL A O 1
ATOM 1220 N N . VAL A 1 159 ? -6.361 -8.237 2.893 1.00 96.06 159 VAL A N 1
ATOM 1221 C CA . VAL A 1 159 ? -6.986 -9.197 3.817 1.00 96.06 159 VAL A CA 1
ATOM 1222 C C . VAL A 1 159 ? -7.159 -8.588 5.209 1.00 96.06 159 VAL A C 1
ATOM 1224 O O . VAL A 1 159 ? -8.281 -8.536 5.720 1.00 96.06 159 VAL A O 1
ATOM 1227 N N . PHE A 1 160 ? -6.082 -8.065 5.803 1.00 94.38 160 PHE A N 1
ATOM 1228 C CA . PHE A 1 160 ? -6.138 -7.465 7.138 1.00 94.38 160 PHE A CA 1
ATOM 1229 C C . PHE A 1 160 ? -6.983 -6.189 7.153 1.00 94.38 160 PHE A C 1
ATOM 1231 O O . PHE A 1 160 ? -7.812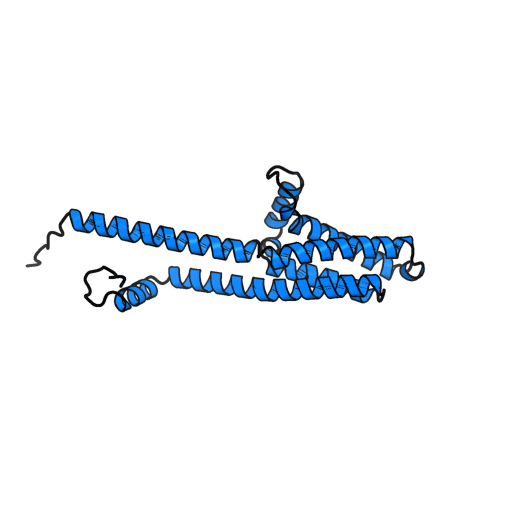 -6.008 8.042 1.00 94.38 160 PHE A O 1
ATOM 1238 N N . GLY A 1 161 ? -6.848 -5.330 6.139 1.00 93.06 161 GLY A N 1
ATOM 1239 C CA . GLY A 1 161 ? -7.636 -4.105 6.035 1.00 93.06 161 GLY A CA 1
ATOM 1240 C C . GLY A 1 161 ? -9.136 -4.375 5.887 1.00 93.06 161 GLY A C 1
ATOM 1241 O O . GLY A 1 161 ? -9.946 -3.698 6.522 1.00 93.06 161 GLY A O 1
ATOM 1242 N N . ALA A 1 162 ? -9.521 -5.376 5.090 1.00 92.88 162 ALA A N 1
ATOM 1243 C CA . ALA A 1 162 ? -10.918 -5.768 4.926 1.00 92.88 162 ALA A CA 1
ATOM 1244 C C . ALA A 1 162 ? -11.484 -6.404 6.202 1.00 92.88 162 ALA A C 1
ATOM 1246 O O . ALA A 1 162 ? -12.624 -6.115 6.574 1.00 92.88 162 ALA A O 1
ATOM 1247 N N . TYR A 1 163 ? -10.696 -7.232 6.894 1.00 92.50 163 TYR A N 1
ATOM 1248 C CA . TYR A 1 163 ? -11.088 -7.821 8.172 1.00 92.50 163 TYR A CA 1
ATOM 1249 C C . TYR A 1 163 ? -11.353 -6.741 9.233 1.00 92.50 163 TYR A C 1
ATOM 1251 O O . TYR A 1 163 ? -12.442 -6.705 9.813 1.00 92.50 163 TYR A O 1
ATOM 1259 N N . SER A 1 164 ? -10.421 -5.799 9.414 1.00 89.38 164 SER A N 1
ATOM 1260 C CA . SER A 1 164 ? -10.572 -4.695 10.371 1.00 89.38 164 SER A CA 1
ATOM 1261 C C . SER A 1 164 ? -11.748 -3.779 10.022 1.00 89.38 164 SER A C 1
ATOM 1263 O O . SER A 1 164 ? -12.496 -3.372 10.910 1.00 89.38 164 SER A O 1
ATOM 1265 N N . ALA A 1 165 ? -11.982 -3.505 8.733 1.00 89.12 165 ALA A N 1
ATOM 1266 C CA . ALA A 1 165 ? -13.131 -2.713 8.291 1.00 89.12 165 ALA A CA 1
ATOM 1267 C C . ALA A 1 165 ? -14.474 -3.400 8.599 1.00 89.12 165 ALA A C 1
ATOM 1269 O O . ALA A 1 165 ? -15.415 -2.742 9.048 1.00 89.12 165 ALA A O 1
ATOM 1270 N N . ARG A 1 166 ? -14.566 -4.723 8.403 1.00 89.75 166 ARG A N 1
ATOM 1271 C CA . ARG A 1 166 ? -15.768 -5.501 8.744 1.00 89.75 166 ARG A CA 1
ATOM 1272 C 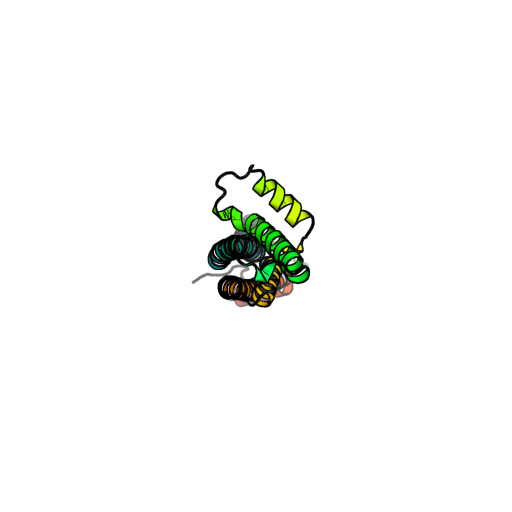C . ARG A 1 166 ? -16.021 -5.521 10.246 1.00 89.75 166 ARG A C 1
ATOM 1274 O O . ARG A 1 166 ? -17.169 -5.368 10.652 1.00 89.75 166 ARG A O 1
ATOM 1281 N N . MET A 1 167 ? -14.979 -5.678 11.064 1.00 85.88 167 MET A N 1
ATOM 1282 C CA . MET A 1 167 ? -15.145 -5.619 12.517 1.00 85.88 167 MET A CA 1
ATOM 1283 C C . MET A 1 167 ? -15.581 -4.238 12.988 1.00 85.88 167 MET A C 1
ATOM 1285 O O . MET A 1 167 ? -16.518 -4.140 13.774 1.00 85.88 167 MET A O 1
ATOM 1289 N N . PHE A 1 168 ? -14.997 -3.171 12.443 1.00 85.50 168 PHE A N 1
ATOM 1290 C CA . PHE A 1 168 ? -15.439 -1.813 12.747 1.00 85.50 168 PHE A CA 1
ATOM 1291 C C . PHE A 1 168 ? -16.917 -1.588 12.387 1.00 85.50 168 PHE A C 1
ATOM 1293 O O . PHE A 1 168 ? -17.654 -0.974 13.156 1.00 85.50 168 PHE A O 1
ATOM 1300 N N . TYR A 1 169 ? -17.370 -2.123 11.248 1.00 86.50 169 TYR A N 1
ATOM 1301 C CA . TYR A 1 169 ? -18.774 -2.051 10.844 1.00 86.50 169 TYR A CA 1
ATOM 1302 C C . TYR A 1 169 ? -19.695 -2.790 11.828 1.00 86.50 169 TYR A C 1
ATOM 1304 O O . TYR A 1 169 ? -20.686 -2.216 12.269 1.00 86.50 169 TYR A O 1
ATOM 1312 N N . LYS A 1 170 ? -19.331 -4.014 12.236 1.00 85.81 170 LYS A N 1
ATOM 1313 C CA . LYS A 1 170 ? -20.093 -4.796 13.224 1.00 85.81 170 LYS A CA 1
ATOM 1314 C C . LYS A 1 170 ? -20.182 -4.103 14.582 1.00 85.81 170 LYS A C 1
ATOM 1316 O O . LYS A 1 170 ? -21.267 -4.047 15.141 1.00 85.81 170 LYS A O 1
ATOM 1321 N N . LEU A 1 171 ? -19.073 -3.548 15.083 1.00 82.12 171 LEU A N 1
ATOM 1322 C CA . LEU A 1 171 ? -19.065 -2.802 16.348 1.00 82.12 171 LEU A CA 1
ATOM 1323 C C . LEU A 1 171 ? -19.973 -1.573 16.277 1.00 82.12 171 LEU A C 1
ATOM 1325 O O . LEU A 1 171 ? -20.717 -1.281 17.207 1.00 82.12 171 LEU A O 1
ATOM 1329 N N . ARG A 1 172 ? -19.911 -0.839 15.164 1.00 84.44 172 ARG A N 1
ATOM 1330 C CA . ARG A 1 172 ? -20.752 0.340 14.966 1.00 84.44 172 ARG A CA 1
ATOM 1331 C C . ARG A 1 172 ? -22.233 -0.027 14.923 1.00 84.44 172 ARG A C 1
ATOM 1333 O O . ARG A 1 172 ? -23.045 0.730 15.439 1.00 84.44 172 ARG A O 1
ATOM 1340 N N . ASP A 1 173 ? -22.573 -1.149 14.302 1.00 85.31 173 ASP A N 1
ATOM 1341 C CA . ASP A 1 173 ? -23.956 -1.609 14.232 1.00 85.31 173 ASP A CA 1
ATOM 1342 C C . ASP A 1 173 ? -24.438 -2.137 15.594 1.00 85.31 173 ASP A C 1
ATOM 1344 O O . ASP A 1 173 ? -25.542 -1.791 15.994 1.00 85.31 173 ASP A O 1
ATOM 1348 N N . SER A 1 174 ? -23.596 -2.829 16.376 1.00 79.44 174 SER A N 1
ATOM 1349 C CA . SER A 1 174 ? -23.953 -3.239 17.748 1.00 79.44 174 SER A CA 1
ATOM 1350 C C . SER A 1 174 ? -24.137 -2.069 18.718 1.00 79.44 174 SER A C 1
ATOM 1352 O O . SER A 1 174 ? -24.804 -2.219 19.730 1.00 79.44 174 SER A O 1
ATOM 1354 N N . LEU A 1 175 ? -23.533 -0.912 18.431 1.00 76.19 175 LEU A N 1
ATOM 1355 C CA . LEU A 1 175 ? -23.705 0.317 19.217 1.00 76.19 175 LEU A CA 1
ATOM 1356 C C . LEU A 1 175 ? -24.979 1.086 18.873 1.00 76.19 175 LEU A C 1
ATOM 1358 O O . LEU A 1 175 ? -25.373 1.962 19.629 1.00 76.19 175 LEU A O 1
ATOM 1362 N N . LYS A 1 176 ? -25.570 0.832 17.704 1.00 81.69 176 LYS A N 1
ATOM 1363 C CA . LYS A 1 176 ? -26.837 1.457 17.308 1.00 81.69 176 LYS A CA 1
ATOM 1364 C C . LYS A 1 176 ? -28.049 0.708 17.840 1.00 81.69 176 LYS A C 1
ATOM 1366 O O . LYS A 1 176 ? -29.151 1.239 17.774 1.00 81.69 176 LYS A O 1
ATOM 1371 N N . ASP A 1 177 ? -27.844 -0.530 18.263 1.00 81.81 177 ASP A N 1
ATOM 1372 C CA . ASP A 1 177 ? -28.896 -1.404 18.736 1.00 81.81 177 ASP A CA 1
ATOM 1373 C C . ASP A 1 177 ? -28.983 -1.289 20.263 1.00 81.81 177 ASP A C 1
ATOM 1375 O O . ASP A 1 177 ? -28.303 -2.006 21.003 1.00 81.81 177 ASP A O 1
ATOM 1379 N N . ASP A 1 178 ? -29.782 -0.326 20.727 1.00 75.88 178 ASP A N 1
ATOM 1380 C CA . ASP A 1 178 ? -30.033 -0.103 22.156 1.00 75.88 178 ASP A CA 1
ATOM 1381 C C . ASP A 1 178 ? -30.611 -1.368 22.821 1.00 75.88 178 ASP A C 1
ATOM 1383 O O . ASP A 1 178 ? -30.278 -1.669 23.969 1.00 75.88 178 ASP A O 1
ATOM 1387 N N . ASP A 1 179 ? -31.382 -2.175 22.079 1.00 78.38 179 ASP A N 1
ATOM 1388 C CA . ASP A 1 179 ? -31.925 -3.449 22.563 1.00 78.38 179 ASP A CA 1
ATOM 1389 C C . ASP A 1 179 ? -30.818 -4.496 22.768 1.00 78.38 179 ASP A C 1
ATOM 1391 O O . ASP A 1 179 ? -30.881 -5.307 23.697 1.00 78.38 179 ASP A O 1
ATOM 1395 N N . TYR A 1 180 ? -29.772 -4.492 21.935 1.00 76.88 180 TYR A N 1
ATOM 1396 C CA . TYR A 1 180 ? -28.615 -5.370 22.120 1.00 76.88 180 TYR A CA 1
ATOM 1397 C C . TYR A 1 180 ? -27.808 -4.983 23.363 1.00 76.88 180 TYR A C 1
ATOM 1399 O O . TYR A 1 180 ? -27.431 -5.860 24.143 1.00 76.88 180 TYR A O 1
ATOM 1407 N N . LEU A 1 181 ? -27.569 -3.684 23.572 1.00 76.25 181 LEU A N 1
ATOM 1408 C CA . LEU A 1 181 ? -26.902 -3.165 24.771 1.00 76.25 181 LEU A CA 1
ATOM 1409 C C . LEU A 1 181 ? -27.705 -3.481 26.035 1.00 76.25 181 LEU A C 1
ATOM 1411 O O . LEU A 1 181 ? -27.130 -4.000 26.991 1.00 76.25 181 LEU A O 1
ATOM 1415 N N . GLY A 1 182 ? -29.023 -3.271 26.009 1.00 79.56 182 GLY A N 1
ATOM 1416 C CA . GLY A 1 182 ? -29.915 -3.622 27.114 1.00 79.56 182 GLY A CA 1
ATOM 1417 C C . GLY A 1 182 ? -29.911 -5.122 27.422 1.00 79.56 182 GLY A C 1
ATOM 1418 O O . GLY A 1 182 ? -29.782 -5.524 28.575 1.00 79.56 182 GLY A O 1
ATOM 1419 N N . ASN A 1 183 ? -29.965 -5.978 26.397 1.00 81.50 183 ASN A N 1
ATOM 1420 C CA . ASN A 1 183 ? -29.908 -7.431 26.584 1.00 81.50 183 ASN A CA 1
ATOM 1421 C C . ASN A 1 183 ? -28.537 -7.930 27.061 1.00 81.50 183 ASN A C 1
ATOM 1423 O O . ASN A 1 183 ? -28.468 -8.883 27.837 1.00 81.50 183 ASN A O 1
ATOM 1427 N N . ALA A 1 184 ? -27.443 -7.324 26.594 1.00 80.31 184 ALA A N 1
ATOM 1428 C CA . ALA A 1 184 ? -26.101 -7.648 27.063 1.00 80.31 184 ALA A CA 1
ATOM 1429 C C . ALA A 1 184 ? -25.912 -7.218 28.522 1.00 80.31 184 ALA A C 1
ATOM 1431 O O . ALA A 1 184 ? -25.382 -7.996 29.307 1.00 80.31 184 ALA A O 1
ATOM 1432 N N . PHE A 1 185 ? -26.400 -6.033 28.892 1.00 84.00 185 PHE A N 1
ATOM 1433 C CA . PHE A 1 185 ? -26.388 -5.537 30.265 1.00 84.00 185 PHE A CA 1
ATOM 1434 C C . PHE A 1 185 ? -27.177 -6.463 31.201 1.00 84.00 185 PHE A C 1
ATOM 1436 O O . PHE A 1 185 ? -26.608 -7.006 32.143 1.00 84.00 185 PHE A O 1
ATOM 1443 N N . ASN A 1 186 ? -28.426 -6.786 30.844 1.00 83.38 186 ASN A N 1
ATOM 1444 C CA . ASN A 1 186 ? -29.294 -7.700 31.600 1.00 83.38 186 ASN A CA 1
ATOM 1445 C C . ASN A 1 186 ? -28.736 -9.127 31.757 1.00 83.38 186 ASN A C 1
ATOM 1447 O O . ASN A 1 186 ? -29.226 -9.892 32.581 1.00 83.38 186 ASN A O 1
ATOM 1451 N N . ARG A 1 187 ? -27.755 -9.538 30.940 1.00 86.06 187 ARG A N 1
ATOM 1452 C CA . ARG A 1 187 ? -27.077 -10.837 31.103 1.00 86.06 187 ARG A CA 1
ATOM 1453 C C . ARG A 1 187 ? -26.002 -10.827 32.184 1.00 86.06 187 ARG A C 1
ATOM 1455 O O . ARG A 1 187 ? -25.658 -11.902 32.670 1.00 86.06 187 ARG A O 1
ATOM 1462 N N . PHE A 1 188 ? -25.437 -9.664 32.489 1.00 84.50 188 PHE A N 1
ATOM 1463 C CA . PHE A 1 188 ? -24.390 -9.502 33.498 1.00 84.50 188 PHE A CA 1
ATOM 1464 C C . PHE A 1 188 ? -24.910 -8.859 34.791 1.00 84.50 188 PHE A C 1
ATOM 1466 O O . PHE A 1 188 ? -24.279 -9.038 35.825 1.00 84.50 188 PHE A O 1
ATOM 1473 N N . ASP A 1 189 ? -26.061 -8.189 34.740 1.00 84.31 189 ASP A N 1
ATOM 1474 C CA . ASP A 1 189 ? -26.833 -7.709 35.890 1.00 84.31 189 ASP A CA 1
ATOM 1475 C C . ASP A 1 189 ? -27.734 -8.843 36.432 1.00 84.31 189 ASP A C 1
ATOM 1477 O O . ASP A 1 189 ? -28.892 -9.011 36.034 1.00 84.31 189 ASP A O 1
ATOM 1481 N N . TYR A 1 190 ? -27.155 -9.719 37.263 1.00 84.25 190 TYR A N 1
ATOM 1482 C CA . TYR A 1 190 ? -27.851 -10.893 37.815 1.00 84.25 190 TYR A CA 1
ATOM 1483 C C . TYR A 1 190 ? -28.911 -10.521 38.861 1.00 84.25 190 TYR A C 1
ATOM 1485 O O . TYR A 1 190 ? -29.914 -11.226 39.004 1.00 84.25 190 TYR A O 1
ATOM 1493 N N . ASP A 1 191 ? -28.674 -9.447 39.601 1.00 89.31 191 ASP A N 1
ATOM 1494 C CA . ASP A 1 191 ? -29.500 -8.914 40.679 1.00 89.31 191 ASP A CA 1
ATOM 1495 C C . ASP A 1 191 ? -30.550 -7.905 40.203 1.00 89.31 191 ASP A C 1
ATOM 1497 O O . ASP A 1 191 ? -31.516 -7.658 40.929 1.00 89.31 191 ASP A O 1
ATOM 1501 N N . LYS A 1 192 ? -30.454 -7.443 38.951 1.00 85.88 192 LYS A N 1
ATOM 1502 C CA . LYS A 1 192 ? -31.340 -6.444 38.334 1.00 85.88 192 LYS A CA 1
ATOM 1503 C C . LYS A 1 192 ? -31.321 -5.120 39.087 1.00 85.88 192 LYS A C 1
ATOM 1505 O O . LYS A 1 192 ? -32.352 -4.447 39.171 1.00 85.88 192 LYS A O 1
ATOM 1510 N N . ASP A 1 193 ? -30.184 -4.784 39.678 1.00 86.44 193 ASP A N 1
ATOM 1511 C CA . ASP A 1 193 ? -30.014 -3.565 40.462 1.00 86.44 193 ASP A CA 1
ATOM 1512 C C . ASP A 1 193 ? -29.578 -2.376 39.591 1.00 86.44 193 ASP A C 1
ATOM 1514 O O . ASP A 1 193 ? -29.500 -1.250 40.081 1.00 86.44 193 ASP A O 1
ATOM 1518 N N . GLY A 1 194 ? -29.359 -2.605 38.290 1.00 83.06 194 GLY A N 1
ATOM 1519 C CA . GLY A 1 194 ? -28.871 -1.590 37.368 1.00 83.06 194 GLY A CA 1
ATOM 1520 C C . GLY A 1 194 ? -27.349 -1.443 37.387 1.00 83.06 194 GLY A C 1
ATOM 1521 O O . GLY A 1 194 ? -26.828 -0.487 36.804 1.00 83.06 194 GLY A O 1
ATOM 1522 N N . PHE A 1 195 ? -26.614 -2.375 38.002 1.00 79.56 195 PHE A N 1
ATOM 1523 C CA . PHE A 1 195 ? -25.158 -2.358 38.091 1.00 79.56 195 PHE A CA 1
ATOM 1524 C C . PHE A 1 195 ? -24.538 -3.695 37.652 1.00 79.56 195 PHE A C 1
ATOM 1526 O O . PHE A 1 195 ? -25.109 -4.771 37.756 1.00 79.56 195 PHE A O 1
ATOM 1533 N N . ILE A 1 196 ? -23.315 -3.633 37.111 1.00 78.88 196 ILE A N 1
ATOM 1534 C CA . ILE A 1 196 ? -22.528 -4.834 36.796 1.00 78.88 196 ILE A CA 1
ATOM 1535 C C . ILE A 1 196 ? -21.503 -5.012 37.910 1.00 78.88 196 ILE A C 1
ATOM 1537 O O . ILE A 1 196 ? -20.549 -4.234 38.015 1.00 78.88 196 ILE A O 1
ATOM 1541 N N . THR A 1 197 ? -21.668 -6.053 38.719 1.00 70.56 197 THR A N 1
ATOM 1542 C CA . THR A 1 197 ? -20.663 -6.461 39.701 1.00 70.56 197 THR A CA 1
ATOM 1543 C C . THR A 1 197 ? -19.529 -7.201 38.985 1.00 70.56 197 THR A C 1
ATOM 1545 O O . THR A 1 197 ? -19.667 -8.337 38.533 1.00 70.56 197 THR A O 1
ATOM 1548 N N . LEU A 1 198 ? -18.389 -6.525 38.813 1.00 65.81 198 LEU A N 1
ATOM 1549 C CA . LEU A 1 198 ? -17.169 -7.175 38.331 1.00 65.81 198 LEU A CA 1
ATOM 1550 C C . LEU A 1 198 ? -16.583 -8.039 39.465 1.00 65.81 198 LEU A C 1
ATOM 1552 O O . LEU A 1 198 ? -16.488 -7.538 40.588 1.00 65.81 198 LEU A O 1
ATOM 1556 N N . PRO A 1 199 ? -16.214 -9.305 39.194 1.00 59.91 199 PRO A N 1
ATOM 1557 C CA . PRO A 1 199 ? -15.577 -10.181 40.175 1.00 59.91 199 PRO A CA 1
ATOM 1558 C C . PRO A 1 199 ? -14.169 -9.714 40.570 1.00 59.91 199 PRO A C 1
ATOM 1560 O O . PRO A 1 199 ? -13.492 -9.062 39.738 1.00 59.91 199 PRO A O 1
#

Sequence (199 aa):
MRVMEITSPVEVVAESNASSSLYGVFNGHLMKWRFEAEEGGPFIRVPAFFGATALVTTTTYALIFDPNTWTILSIVLSLFIYAISLLCIVLEGRFMCTNPLGIRAHLRSALTRRNRVFRFVWGRGILYIIAGGLSCALILIPSLIAGGFMALVGFSAVVFGAYSARMFYKLRDSLKDDDYLGNAFNRFDYDKDGFITLP

Foldseek 3Di:
DDPPDPDDPVVVVVLVVVVVVVVVVLVVVLVVLLCCLQPNDPVLLVLLLVLLVLLLVVLVCCVPPPPVCPDPVSVVLSVVLNVLSVVSNLLRVVVVDPDCPDPSVVVNVVVCVVPVLSRGQLSSLVSLLVSLVSQCVSVDPSSVVSSVSSNVSSVVSNVSSVVSVVVSVVSVVCVVPVVNVVVVQPVQPPVPPSDRDDD